Protein AF-A0A382USN2-F1 (afdb_monomer_lite)

Secondary structure (DSSP, 8-state):
-----TTSS---HHHHHHHHHHHHHHHTTTTTS-HHHHHHHHHHHHHHHHHHHHHHHHHHS-HHHHHHHHHHHHHHHHHHHHHHHHHTT-EETTEETT-HHHHHHHHHHHHHHHHHHHHH--S--HHHHHHHHHHHHHHHHHHHHHHHHHHHS-SSGGGTSSTTS--TT-------GGGS--------TTSPPPP------TT---HHHHHHHH----HHHHHHHHHH-

Foldseek 3Di:
DDDPPVQLPDLCLLLLLQQLVLLLVCLVCVVPDDPVVSVVSSCVRSVVSVVQLVVQCVVLVDNLLSSVLSNLVSVLVSCLVVVLVVQQVPDDVPDRCSDCVNSVVVSVVVSVVSSVCSSPDPDDCRVVSSVSVVVSVVSVVVSVVSSCCSVPVPPPPVVPDPVVPPPPPPPPPDDPVVVDDDDDDPDDPPDDDDDDDDDDDPPDDDQVCCCPPVVDHCPVVVVVVVVVD

Organism: NCBI:txid408172

pLDDT: mean 83.88, std 16.53, range [36.94, 98.5]

Structure (mmCIF, N/CA/C/O backbone):
data_AF-A0A382USN2-F1
#
_entry.id   AF-A0A382USN2-F1
#
loop_
_atom_site.group_PDB
_atom_site.id
_atom_site.type_symbol
_atom_site.label_atom_id
_atom_site.label_alt_id
_atom_site.label_comp_id
_atom_site.label_asym_id
_atom_site.label_entity_id
_atom_site.label_seq_id
_atom_site.pdbx_PDB_ins_code
_atom_site.Cartn_x
_atom_site.Cartn_y
_atom_site.Cartn_z
_atom_site.occupancy
_atom_site.B_iso_or_equiv
_atom_site.auth_seq_id
_atom_site.auth_comp_id
_atom_site.auth_asym_id
_atom_site.auth_atom_id
_atom_site.pdbx_PDB_model_num
ATOM 1 N N . MET A 1 1 ? -42.677 1.962 4.213 1.00 39.38 1 MET A N 1
ATOM 2 C CA . MET A 1 1 ? -41.463 2.269 3.426 1.00 39.38 1 MET A CA 1
ATOM 3 C C . MET A 1 1 ? -40.249 1.832 4.230 1.00 39.38 1 MET A C 1
ATOM 5 O O . MET A 1 1 ? -39.813 2.556 5.113 1.00 39.38 1 MET A O 1
ATOM 9 N N . SER A 1 2 ? -39.774 0.608 4.002 1.00 41.09 2 SER A N 1
ATOM 10 C CA . SER A 1 2 ? -38.539 0.093 4.598 1.00 41.09 2 SER A CA 1
ATOM 11 C C . SER A 1 2 ? -37.356 0.632 3.800 1.00 41.09 2 SER A C 1
ATOM 13 O O . SER A 1 2 ? -37.186 0.278 2.632 1.00 41.09 2 SER A O 1
ATOM 15 N N . SER A 1 3 ? -36.564 1.514 4.401 1.00 42.28 3 SER A N 1
ATOM 16 C CA . SER A 1 3 ? -35.301 1.953 3.821 1.00 42.28 3 SER A CA 1
ATOM 17 C C . SER A 1 3 ? -34.348 0.761 3.750 1.00 42.28 3 SER A C 1
ATOM 19 O O . SER A 1 3 ? -33.909 0.215 4.759 1.00 42.28 3 SER A O 1
ATOM 21 N N . ILE A 1 4 ? -34.037 0.337 2.530 1.00 45.56 4 ILE A N 1
ATOM 22 C CA . ILE A 1 4 ? -32.972 -0.621 2.258 1.00 45.56 4 ILE A CA 1
ATOM 23 C C . ILE A 1 4 ? -31.661 0.125 2.544 1.00 45.56 4 ILE A C 1
ATOM 25 O O . ILE A 1 4 ? -31.214 0.925 1.728 1.00 45.56 4 ILE A O 1
ATOM 29 N N . GLN A 1 5 ? -31.068 -0.070 3.725 1.00 49.00 5 GLN A N 1
ATOM 30 C CA . GLN A 1 5 ? -29.680 0.320 4.006 1.00 49.00 5 GLN A CA 1
ATOM 31 C C . GLN A 1 5 ? -28.810 -0.946 4.039 1.00 49.00 5 GLN A C 1
ATOM 33 O O . GLN A 1 5 ? -28.584 -1.510 5.109 1.00 49.00 5 GLN A O 1
ATOM 38 N N . PRO A 1 6 ? -28.303 -1.423 2.886 1.00 46.38 6 PRO A N 1
ATOM 39 C CA . PRO A 1 6 ? -27.594 -2.701 2.803 1.00 46.38 6 PRO A CA 1
ATOM 40 C C . PRO A 1 6 ? -26.186 -2.658 3.431 1.00 46.38 6 PRO A C 1
ATOM 42 O O . PRO A 1 6 ? -25.534 -3.689 3.551 1.00 46.38 6 PRO A O 1
ATOM 45 N N . PHE A 1 7 ? -25.712 -1.483 3.867 1.00 50.00 7 PHE A N 1
ATOM 46 C CA . PHE A 1 7 ? -24.332 -1.267 4.320 1.00 50.00 7 PHE A CA 1
ATOM 47 C C . PHE A 1 7 ? -24.140 -1.071 5.832 1.00 50.00 7 PHE A C 1
ATOM 49 O O . PHE A 1 7 ? -22.996 -0.983 6.274 1.00 50.00 7 PHE A O 1
ATOM 56 N N . GLN A 1 8 ? -25.197 -1.039 6.651 1.00 52.19 8 GLN A N 1
ATOM 57 C CA . GLN A 1 8 ? -25.066 -0.698 8.081 1.00 52.19 8 GLN A CA 1
ATOM 58 C C . GLN A 1 8 ? -24.306 -1.737 8.936 1.00 52.19 8 GLN A C 1
ATOM 60 O O . GLN A 1 8 ? -23.851 -1.412 10.035 1.00 52.19 8 GLN A O 1
ATOM 65 N N . SER A 1 9 ? -24.129 -2.971 8.451 1.00 53.59 9 SER A N 1
ATOM 66 C CA . SER A 1 9 ? -23.478 -4.065 9.195 1.00 53.59 9 SER A CA 1
ATOM 67 C C . SER A 1 9 ? -22.302 -4.728 8.475 1.00 53.59 9 SER A C 1
ATOM 69 O O . SER A 1 9 ? -21.661 -5.607 9.053 1.00 53.59 9 SER A O 1
ATOM 71 N N . SER A 1 10 ? -22.004 -4.330 7.236 1.00 64.19 10 SER A N 1
ATOM 72 C CA . SER A 1 10 ? -20.963 -4.985 6.445 1.00 64.19 10 SER A CA 1
ATOM 73 C C . SER A 1 10 ? -19.591 -4.389 6.768 1.00 64.19 10 SER A C 1
ATOM 75 O O . SER A 1 10 ? -19.437 -3.173 6.795 1.00 64.19 10 SER A O 1
ATOM 77 N N . PHE A 1 11 ? -18.583 -5.219 7.030 1.00 78.38 11 PHE A N 1
ATOM 78 C CA . PHE A 1 11 ? -17.206 -4.790 7.329 1.00 78.38 11 PHE A CA 1
ATOM 79 C C . PHE A 1 11 ? -16.295 -5.090 6.134 1.00 78.38 11 PHE A C 1
ATOM 81 O O . PHE A 1 11 ? -15.316 -5.816 6.276 1.00 78.38 11 PHE A O 1
ATOM 88 N N . LEU A 1 12 ? -16.659 -4.610 4.939 1.00 89.38 12 LEU A N 1
ATOM 89 C CA . LEU A 1 12 ? -15.948 -4.949 3.696 1.00 89.38 12 LEU A CA 1
ATOM 90 C C . LEU A 1 12 ? -14.682 -4.121 3.502 1.00 89.38 12 LEU A C 1
ATOM 92 O O . LEU A 1 12 ? -13.694 -4.627 2.970 1.00 89.38 12 LEU A O 1
ATOM 96 N N . HIS A 1 13 ? -14.688 -2.873 3.974 1.00 93.19 13 HIS A N 1
ATOM 97 C CA . HIS A 1 13 ? -13.586 -1.943 3.771 1.00 93.19 13 HIS A CA 1
ATOM 98 C C . HIS A 1 13 ? -12.184 -2.465 4.148 1.00 93.19 13 HIS A C 1
ATOM 100 O O . HIS A 1 13 ? -11.257 -2.129 3.418 1.00 93.19 13 HIS A O 1
ATOM 106 N N . PRO A 1 14 ? -11.950 -3.298 5.189 1.00 93.50 14 PRO A N 1
ATOM 107 C CA . PRO A 1 14 ? -10.603 -3.794 5.487 1.00 93.50 14 PRO A CA 1
ATOM 108 C C . PRO A 1 14 ? -10.025 -4.620 4.340 1.00 93.50 14 PRO A C 1
ATOM 110 O O . PRO A 1 14 ? -8.859 -4.464 3.997 1.00 93.50 14 PRO A O 1
ATOM 113 N N . LEU A 1 15 ? -10.859 -5.457 3.717 1.00 96.00 15 LEU A N 1
ATOM 114 C CA . LEU A 1 15 ? -10.455 -6.298 2.594 1.00 96.00 15 LEU A CA 1
ATOM 115 C C . LEU A 1 15 ? -10.337 -5.480 1.306 1.00 96.00 15 LEU A C 1
ATOM 117 O O . LEU A 1 15 ? -9.401 -5.687 0.544 1.00 96.00 15 LEU A O 1
ATOM 121 N N . LEU A 1 16 ? -11.241 -4.520 1.080 1.00 96.00 16 LEU A N 1
ATOM 122 C CA . LEU A 1 16 ? -11.194 -3.661 -0.108 1.00 96.00 16 LEU A CA 1
ATOM 123 C C . LEU A 1 16 ? -9.976 -2.727 -0.097 1.00 96.00 16 LEU A C 1
ATOM 125 O O . LEU A 1 16 ? -9.318 -2.593 -1.121 1.00 96.00 16 LEU A O 1
ATOM 129 N N . PHE A 1 17 ? -9.615 -2.145 1.053 1.00 96.50 17 PHE A N 1
ATOM 130 C CA . PHE A 1 17 ? -8.379 -1.361 1.180 1.00 96.50 17 PHE A CA 1
ATOM 131 C C . PHE A 1 17 ? -7.117 -2.220 1.062 1.00 96.50 17 PHE A C 1
ATOM 133 O O . PHE A 1 17 ? -6.106 -1.724 0.580 1.00 96.50 17 PHE A O 1
ATOM 140 N N . ALA A 1 18 ? -7.165 -3.491 1.467 1.00 95.75 18 ALA A N 1
ATOM 141 C CA . ALA A 1 18 ? -6.061 -4.421 1.245 1.00 95.75 18 ALA A CA 1
ATOM 142 C C . ALA A 1 18 ? -5.921 -4.823 -0.225 1.00 95.75 18 ALA A C 1
ATOM 144 O O . ALA A 1 18 ? -4.808 -4.963 -0.720 1.00 95.75 18 ALA A O 1
ATOM 145 N N . PHE A 1 19 ? -7.041 -4.981 -0.929 1.00 95.69 19 PHE A N 1
ATOM 146 C CA . PHE A 1 19 ? -7.055 -5.345 -2.339 1.00 95.69 19 PHE A CA 1
ATOM 147 C C . PHE A 1 19 ? -6.657 -4.180 -3.256 1.00 95.69 19 PHE A C 1
ATOM 149 O O . PHE A 1 19 ? -5.889 -4.381 -4.194 1.00 95.69 19 PHE A O 1
ATOM 156 N N . PHE A 1 20 ? -7.132 -2.967 -2.950 1.00 94.75 20 PHE A N 1
ATOM 157 C CA . PHE A 1 20 ? -6.921 -1.734 -3.717 1.00 94.75 20 PHE A CA 1
ATOM 158 C C . PHE A 1 20 ? -5.488 -1.523 -4.249 1.00 94.75 20 PHE A C 1
ATOM 160 O O . PHE A 1 20 ? -5.335 -1.388 -5.461 1.00 94.75 20 PHE A O 1
ATOM 167 N N . PRO A 1 21 ? -4.428 -1.507 -3.419 1.00 91.88 21 PRO A N 1
ATOM 168 C CA . PRO A 1 21 ? -3.079 -1.214 -3.903 1.00 91.88 21 PRO A CA 1
ATOM 169 C C . PRO A 1 21 ? -2.548 -2.299 -4.844 1.00 91.88 21 PRO A C 1
ATOM 171 O O . PRO A 1 21 ? -1.796 -2.002 -5.764 1.00 91.88 21 PRO A O 1
ATOM 174 N N . ILE A 1 22 ? -2.965 -3.552 -4.650 1.00 91.75 22 ILE A N 1
ATOM 175 C CA . ILE A 1 22 ? -2.542 -4.670 -5.493 1.00 91.75 22 ILE A CA 1
ATOM 176 C C . ILE A 1 22 ? -3.138 -4.478 -6.887 1.00 91.75 22 ILE A C 1
ATOM 178 O O . ILE A 1 22 ? -2.412 -4.436 -7.876 1.00 91.75 22 ILE A O 1
ATOM 182 N N . ILE A 1 23 ? -4.457 -4.276 -6.964 1.00 91.81 23 ILE A N 1
ATOM 183 C CA . ILE A 1 23 ? -5.141 -4.089 -8.246 1.00 91.81 23 ILE A CA 1
ATOM 184 C C . ILE A 1 23 ? -4.711 -2.785 -8.942 1.00 91.81 23 ILE A C 1
ATOM 186 O O . ILE A 1 23 ? -4.638 -2.756 -10.167 1.00 91.81 23 ILE A O 1
ATOM 190 N N . ALA A 1 24 ? -4.325 -1.747 -8.191 1.00 90.50 24 ALA A N 1
ATOM 191 C CA . ALA A 1 24 ? -3.725 -0.534 -8.750 1.00 90.50 24 ALA A CA 1
ATOM 192 C C . ALA A 1 24 ? -2.398 -0.833 -9.466 1.00 90.50 24 ALA A C 1
ATOM 194 O O . ALA A 1 24 ? -2.220 -0.441 -10.618 1.00 90.50 24 ALA A O 1
ATOM 195 N N . VAL A 1 25 ? -1.491 -1.579 -8.825 1.00 89.75 25 VAL A N 1
ATOM 196 C CA . VAL A 1 25 ? -0.221 -1.991 -9.446 1.00 89.75 25 VAL A CA 1
ATOM 197 C C . VAL A 1 25 ? -0.474 -2.859 -10.674 1.00 89.75 25 VAL A C 1
ATOM 199 O O . VAL A 1 25 ? 0.175 -2.667 -11.696 1.00 89.75 25 VAL A O 1
ATOM 202 N N . TYR A 1 26 ? -1.437 -3.777 -10.615 1.00 89.06 26 TYR A N 1
ATOM 203 C CA . TYR A 1 26 ? -1.793 -4.579 -11.783 1.00 89.06 26 TYR A CA 1
ATOM 204 C C . TYR A 1 26 ? -2.325 -3.727 -12.938 1.00 89.06 26 TYR A C 1
ATOM 206 O O . TYR A 1 26 ? -1.928 -3.951 -14.075 1.00 89.06 26 TYR A O 1
ATOM 214 N N . SER A 1 27 ? -3.158 -2.720 -12.654 1.00 87.94 27 SER A N 1
ATOM 215 C CA . SER A 1 27 ? -3.776 -1.890 -13.696 1.00 87.94 27 SER A CA 1
ATOM 216 C C . SER A 1 27 ? -2.756 -1.204 -14.606 1.00 87.94 27 SER A C 1
ATOM 218 O O . SER A 1 27 ? -2.946 -1.184 -15.815 1.00 87.94 27 SER A O 1
ATOM 220 N N . VAL A 1 28 ? -1.634 -0.743 -14.047 1.00 86.12 28 VAL A N 1
ATOM 221 C CA . VAL A 1 28 ? -0.559 -0.085 -14.810 1.00 86.12 28 VAL A CA 1
ATOM 222 C C . VAL A 1 28 ? 0.457 -1.070 -15.404 1.00 86.12 28 VAL A C 1
ATOM 224 O O . VAL A 1 28 ? 1.357 -0.662 -16.127 1.00 86.12 28 VAL A O 1
ATOM 227 N N . ASN A 1 29 ? 0.334 -2.367 -15.102 1.00 87.00 29 ASN A N 1
ATOM 228 C CA . ASN A 1 29 ? 1.234 -3.426 -15.572 1.00 87.00 29 ASN A CA 1
ATOM 229 C C . ASN A 1 29 ? 0.498 -4.529 -16.353 1.00 87.00 29 ASN A C 1
ATOM 231 O O . ASN A 1 29 ? 1.052 -5.610 -16.560 1.00 87.00 29 ASN A O 1
ATOM 235 N N . ILE A 1 30 ? -0.742 -4.285 -16.785 1.00 83.25 30 ILE A N 1
ATOM 236 C CA . ILE A 1 30 ? -1.627 -5.314 -17.348 1.00 83.25 30 ILE A CA 1
ATOM 237 C C . ILE A 1 30 ? -1.076 -5.957 -18.633 1.00 83.25 30 ILE A C 1
ATOM 239 O O . ILE A 1 30 ? -1.346 -7.125 -18.898 1.00 83.25 30 ILE A O 1
ATOM 243 N N . GLY A 1 31 ? -0.249 -5.228 -19.392 1.00 79.50 31 GLY A N 1
ATOM 244 C CA . GLY A 1 31 ? 0.448 -5.737 -20.580 1.00 79.50 31 GLY A CA 1
ATOM 245 C C . GLY A 1 31 ? 1.763 -6.477 -20.296 1.00 79.50 31 GLY A C 1
ATOM 246 O O . GLY A 1 31 ? 2.302 -7.121 -21.191 1.00 79.50 31 GLY A O 1
ATOM 247 N N . LEU A 1 32 ? 2.289 -6.396 -19.070 1.00 81.44 32 LEU A N 1
ATOM 248 C CA . LEU A 1 32 ? 3.576 -6.987 -18.675 1.00 81.44 32 LEU A CA 1
ATOM 249 C C . LEU A 1 32 ? 3.404 -8.216 -17.776 1.00 81.44 32 LEU A C 1
ATOM 251 O O . LEU A 1 32 ? 4.190 -9.159 -17.852 1.00 81.44 32 LEU A O 1
ATOM 255 N N . ILE A 1 33 ? 2.387 -8.206 -16.912 1.00 82.38 33 ILE A N 1
ATOM 256 C CA . ILE A 1 33 ? 2.182 -9.219 -15.876 1.00 82.38 33 ILE A CA 1
ATOM 257 C C . ILE A 1 33 ? 0.937 -10.039 -16.206 1.00 82.38 33 ILE A C 1
ATOM 259 O O . ILE A 1 33 ? -0.176 -9.521 -16.272 1.00 82.38 33 ILE A O 1
ATOM 263 N N . GLN A 1 34 ? 1.121 -11.351 -16.354 1.00 85.75 34 GLN A N 1
ATOM 264 C CA . GLN A 1 34 ? 0.012 -12.285 -16.539 1.00 85.75 34 GLN A CA 1
ATOM 265 C C . GLN A 1 34 ? -0.859 -12.369 -15.275 1.00 85.75 34 GLN A C 1
ATOM 267 O O . GLN A 1 34 ? -0.362 -12.271 -14.148 1.00 85.75 34 GLN A O 1
ATOM 272 N N . LEU A 1 35 ? -2.163 -12.594 -15.450 1.00 83.50 35 LEU A N 1
ATOM 273 C CA . LEU A 1 35 ? -3.138 -12.572 -14.355 1.00 83.50 35 LEU A CA 1
ATOM 274 C C . LEU A 1 35 ? -2.864 -13.655 -13.295 1.00 83.50 35 LEU A C 1
ATOM 276 O O . LEU A 1 35 ? -3.126 -13.447 -12.112 1.00 83.50 35 LEU A O 1
ATOM 280 N N . GLU A 1 36 ? -2.267 -14.784 -13.670 1.00 88.94 36 GLU A N 1
ATOM 281 C CA . GLU A 1 36 ? -1.911 -15.872 -12.754 1.00 88.94 36 GLU A CA 1
ATOM 282 C C . GLU A 1 36 ? -0.860 -15.438 -11.725 1.00 88.94 36 GLU A C 1
ATOM 284 O O . GLU A 1 36 ? -0.919 -15.843 -10.561 1.00 88.94 36 GLU A O 1
ATOM 289 N N . GLN A 1 37 ? 0.073 -14.568 -12.123 1.00 87.94 37 GLN A N 1
ATOM 290 C CA . GLN A 1 37 ? 1.137 -14.064 -11.247 1.00 87.94 37 GLN A CA 1
ATOM 291 C C . GLN A 1 37 ? 0.594 -13.106 -10.176 1.00 87.94 37 GLN A C 1
ATOM 293 O O . GLN A 1 37 ? 1.214 -12.913 -9.131 1.00 87.94 37 GLN A O 1
ATOM 298 N N . PHE A 1 38 ? -0.599 -12.554 -10.400 1.00 87.56 38 PHE A N 1
ATOM 299 C CA . PHE A 1 38 ? -1.281 -11.638 -9.494 1.00 87.56 38 PHE A CA 1
ATOM 300 C C . PHE A 1 38 ? -2.063 -12.343 -8.371 1.00 87.56 38 PHE A C 1
ATOM 302 O O . PHE A 1 38 ? -2.290 -11.767 -7.299 1.00 87.56 38 PHE A O 1
ATOM 309 N N . ILE A 1 39 ? -2.458 -13.604 -8.582 1.00 90.75 39 ILE A N 1
ATOM 310 C CA . ILE A 1 39 ? -3.319 -14.358 -7.656 1.00 90.75 39 ILE A CA 1
ATOM 311 C C . ILE A 1 39 ? -2.635 -14.556 -6.299 1.00 90.75 39 ILE A C 1
ATOM 313 O O . ILE A 1 39 ? -3.249 -14.318 -5.256 1.00 90.75 39 ILE A O 1
ATOM 317 N N . LEU A 1 40 ? -1.362 -14.966 -6.296 1.00 93.19 40 LEU A N 1
ATOM 318 C CA . LEU A 1 40 ? -0.639 -15.268 -5.059 1.00 93.19 40 LEU A CA 1
ATOM 319 C C . LEU A 1 40 ? -0.422 -14.017 -4.178 1.00 93.19 40 LEU A C 1
ATOM 321 O O . LEU A 1 40 ? -0.814 -14.068 -3.009 1.00 93.19 40 LEU A O 1
ATOM 325 N N . PRO A 1 41 ? 0.115 -12.884 -4.684 1.00 92.94 41 PRO A N 1
ATOM 326 C CA . PRO A 1 41 ? 0.212 -11.645 -3.906 1.00 92.94 41 PRO A CA 1
ATOM 327 C C . PRO A 1 41 ? -1.141 -11.169 -3.367 1.00 92.94 41 PRO A C 1
ATOM 329 O O . PRO A 1 41 ? -1.239 -10.765 -2.207 1.00 92.94 41 PRO A O 1
ATOM 332 N N . THR A 1 42 ? -2.198 -11.283 -4.178 1.00 93.69 42 THR A N 1
ATOM 333 C CA . THR A 1 42 ? -3.565 -10.935 -3.770 1.00 93.69 42 THR A CA 1
ATOM 334 C C . THR A 1 42 ? -4.025 -11.763 -2.582 1.00 93.69 42 THR A C 1
ATOM 336 O O . THR A 1 42 ? -4.490 -11.211 -1.583 1.00 93.69 42 THR A O 1
ATOM 339 N N . LEU A 1 43 ? -3.861 -13.083 -2.655 1.00 95.88 43 LEU A N 1
ATOM 340 C CA . LEU A 1 43 ? -4.269 -13.992 -1.591 1.00 95.88 43 LEU A CA 1
ATOM 341 C C . LEU A 1 43 ? -3.479 -13.737 -0.303 1.00 95.88 43 LEU A C 1
ATOM 343 O O . LEU A 1 43 ? -4.070 -13.728 0.775 1.00 95.88 43 LEU A O 1
ATOM 347 N N . LEU A 1 44 ? -2.175 -13.469 -0.400 1.00 96.25 44 LEU A N 1
ATOM 348 C CA . LEU A 1 44 ? -1.338 -13.156 0.759 1.00 96.25 44 LEU A CA 1
ATOM 349 C C . LEU A 1 44 ? -1.760 -11.850 1.442 1.00 96.25 44 LEU A C 1
ATOM 351 O O . LEU A 1 44 ? -1.912 -11.807 2.664 1.00 96.25 44 LEU A O 1
ATOM 355 N N . ILE A 1 45 ? -1.989 -10.783 0.678 1.00 96.06 45 ILE A N 1
ATOM 356 C CA . ILE A 1 45 ? -2.319 -9.470 1.240 1.00 96.06 45 ILE A CA 1
ATOM 357 C C . ILE A 1 45 ? -3.764 -9.438 1.756 1.00 96.06 45 ILE A C 1
ATOM 359 O O . ILE A 1 45 ? -3.995 -9.049 2.900 1.00 96.06 45 ILE A O 1
ATOM 363 N N . VAL A 1 46 ? -4.742 -9.906 0.977 1.00 96.31 46 VAL A N 1
ATOM 364 C CA . VAL A 1 46 ? -6.147 -9.967 1.421 1.00 96.31 46 VAL A CA 1
ATOM 365 C C . VAL A 1 46 ? -6.312 -10.981 2.559 1.00 96.31 46 VAL A C 1
ATOM 367 O O . VAL A 1 46 ? -7.039 -10.723 3.520 1.00 96.31 46 VAL A O 1
ATOM 370 N N . GLY A 1 47 ? -5.594 -12.106 2.507 1.00 96.81 47 GLY A N 1
ATOM 371 C CA . GLY A 1 47 ? -5.555 -13.102 3.576 1.00 96.81 47 GLY A CA 1
ATOM 372 C C . GLY A 1 47 ? -4.953 -12.554 4.869 1.00 96.81 47 GLY A C 1
ATOM 373 O O . GLY A 1 47 ? -5.524 -12.757 5.942 1.00 96.81 47 GLY A O 1
ATOM 374 N N . SER A 1 48 ? -3.856 -11.793 4.788 1.00 95.81 48 SER A N 1
ATOM 375 C CA . SER A 1 48 ? -3.278 -11.129 5.964 1.00 95.81 48 SER A CA 1
ATOM 376 C C . SER A 1 48 ? -4.209 -10.056 6.534 1.00 95.81 48 SER A C 1
ATOM 378 O O . SER A 1 48 ? -4.354 -9.972 7.753 1.00 95.81 48 SER A O 1
ATOM 380 N N . ALA A 1 49 ? -4.930 -9.311 5.688 1.00 96.69 49 ALA A N 1
ATOM 381 C CA . ALA A 1 49 ? -5.953 -8.361 6.123 1.00 96.69 49 ALA A CA 1
ATOM 382 C C . ALA A 1 49 ? -7.105 -9.047 6.866 1.00 96.69 49 ALA A C 1
ATOM 384 O O . ALA A 1 49 ? -7.530 -8.579 7.926 1.00 96.69 49 ALA A O 1
ATOM 385 N N . LEU A 1 50 ? -7.587 -10.178 6.339 1.00 96.75 50 LEU A N 1
ATOM 386 C CA . LEU A 1 50 ? -8.625 -10.982 6.977 1.00 96.75 50 LEU A CA 1
ATOM 387 C C . LEU A 1 50 ? -8.154 -11.507 8.334 1.00 96.75 50 LEU A C 1
ATOM 389 O O . LEU A 1 50 ? -8.863 -11.354 9.329 1.00 96.75 50 LEU A O 1
ATOM 393 N N . LEU A 1 51 ? -6.954 -12.086 8.393 1.00 97.31 51 LEU A N 1
ATOM 394 C CA . LEU A 1 51 ? -6.374 -12.591 9.634 1.00 97.31 51 LEU A CA 1
ATOM 395 C C . LEU A 1 51 ? -6.211 -11.467 10.663 1.00 97.31 51 LEU A C 1
ATOM 397 O O . LEU A 1 51 ? -6.637 -11.612 11.808 1.00 97.31 51 LEU A O 1
ATOM 401 N N . PHE A 1 52 ? -5.664 -10.324 10.251 1.00 97.38 52 PHE A N 1
ATOM 402 C CA . PHE A 1 52 ? -5.469 -9.175 11.128 1.00 97.38 52 PHE A CA 1
ATOM 403 C C . PHE A 1 52 ? -6.803 -8.639 11.664 1.00 97.38 52 PHE A C 1
ATOM 405 O O . PHE A 1 52 ? -6.933 -8.372 12.862 1.00 97.38 52 PHE A O 1
ATOM 412 N N . PHE A 1 53 ? -7.831 -8.573 10.812 1.00 97.19 53 PHE A N 1
ATOM 413 C CA . PHE A 1 53 ? -9.189 -8.218 11.215 1.00 97.19 53 PHE A CA 1
ATOM 414 C C . PHE A 1 53 ? -9.769 -9.200 12.231 1.00 97.19 53 PHE A C 1
ATOM 416 O O . PHE A 1 53 ? -10.318 -8.762 13.241 1.00 97.19 53 PHE A O 1
ATOM 423 N N . LEU A 1 54 ? -9.647 -10.508 12.001 1.00 96.81 54 LEU A N 1
ATOM 424 C CA . LEU A 1 54 ? -10.154 -11.528 12.921 1.00 96.81 54 LEU A CA 1
ATOM 425 C C . LEU A 1 54 ? -9.446 -11.462 14.281 1.00 96.81 54 LEU A C 1
ATOM 427 O O . LEU A 1 54 ? -10.123 -11.466 15.312 1.00 96.81 54 LEU A O 1
ATOM 431 N N . CYS A 1 55 ? -8.120 -11.309 14.293 1.00 97.81 55 CYS A N 1
ATOM 432 C CA . CYS A 1 55 ? -7.331 -11.125 15.511 1.00 97.81 55 CYS A CA 1
ATOM 433 C C . CYS A 1 55 ? -7.772 -9.878 16.289 1.00 97.81 55 CYS A C 1
ATOM 435 O O . CYS A 1 55 ? -8.082 -9.964 17.479 1.00 97.81 55 CYS A O 1
ATOM 437 N N . LEU A 1 56 ? -7.881 -8.719 15.631 1.00 96.69 56 LEU A N 1
ATOM 438 C CA . LEU A 1 56 ? -8.331 -7.489 16.289 1.00 96.69 56 LEU A CA 1
ATOM 439 C C . LEU A 1 56 ? -9.792 -7.558 16.727 1.00 96.69 56 LEU A C 1
ATOM 441 O O . LEU A 1 56 ? -10.133 -7.056 17.796 1.00 96.69 56 LEU A O 1
ATOM 445 N N . LYS A 1 57 ? -10.664 -8.195 15.943 1.00 95.62 57 LYS A N 1
ATOM 446 C CA . LYS A 1 57 ? -12.066 -8.415 16.314 1.00 95.62 57 LYS A CA 1
ATOM 447 C C . LYS A 1 57 ? -12.154 -9.259 17.580 1.00 95.62 57 LYS A C 1
ATOM 449 O O . LYS A 1 57 ? -12.975 -8.946 18.440 1.00 95.62 57 LYS A O 1
ATOM 454 N N . TYR A 1 58 ? -11.310 -10.281 17.705 1.00 97.00 58 TYR A N 1
ATOM 455 C CA . TYR A 1 58 ? -11.216 -11.110 18.901 1.00 97.00 58 TYR A CA 1
ATOM 456 C C . TYR A 1 58 ? -10.704 -10.315 20.114 1.00 97.00 58 TYR A C 1
ATOM 458 O O . TYR A 1 58 ? -11.352 -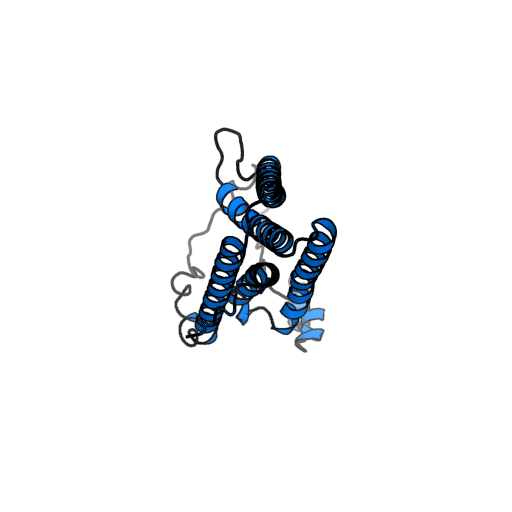10.320 21.160 1.00 97.00 58 TYR A O 1
ATOM 466 N N . ILE A 1 59 ? -9.608 -9.561 19.962 1.00 97.31 59 ILE A N 1
ATOM 467 C CA . ILE A 1 59 ? -8.992 -8.769 21.044 1.00 97.31 59 ILE A CA 1
ATOM 468 C C . ILE A 1 59 ? -9.923 -7.645 21.524 1.00 97.31 59 ILE A C 1
ATOM 470 O O . ILE A 1 59 ? -10.146 -7.477 22.721 1.00 97.31 59 ILE A O 1
ATOM 474 N N . LEU A 1 60 ? -10.487 -6.871 20.593 1.00 95.00 60 LEU A N 1
ATOM 475 C CA . LEU A 1 60 ? -11.300 -5.688 20.896 1.00 95.00 60 LEU A CA 1
ATOM 476 C C . LEU A 1 60 ? -12.769 -6.021 21.166 1.00 95.00 60 LEU A C 1
ATOM 478 O O . LEU A 1 60 ? -13.517 -5.146 21.608 1.00 95.00 60 LEU A O 1
ATOM 482 N N . LYS A 1 61 ? -13.206 -7.245 20.838 1.00 94.12 61 LYS A N 1
ATOM 483 C CA . LYS A 1 61 ? -14.608 -7.701 20.893 1.00 94.12 61 LYS A CA 1
ATOM 484 C C . LYS A 1 61 ? -15.578 -6.752 20.174 1.00 94.12 61 LYS A C 1
ATOM 486 O O . LYS A 1 61 ? -16.760 -6.679 20.500 1.00 94.12 61 LYS A O 1
ATOM 491 N N . ASN A 1 62 ? -15.077 -5.999 19.193 1.00 93.12 62 ASN A N 1
ATOM 492 C CA . ASN A 1 62 ? -15.825 -4.983 18.462 1.00 93.12 62 ASN A CA 1
ATOM 493 C C . ASN A 1 62 ? -15.395 -4.972 16.991 1.00 93.12 62 ASN A C 1
ATOM 495 O O . ASN A 1 62 ? -14.319 -4.483 16.648 1.00 93.12 62 ASN A O 1
ATOM 499 N N . GLY A 1 63 ? -16.263 -5.497 16.120 1.00 92.62 63 GLY A N 1
ATOM 500 C CA . GLY A 1 63 ? -15.991 -5.610 14.685 1.00 92.62 63 GLY A CA 1
ATOM 501 C C . GLY A 1 63 ? -15.789 -4.263 13.989 1.00 92.62 63 GLY A C 1
ATOM 502 O O . GLY A 1 63 ? -14.893 -4.154 13.163 1.00 92.62 63 GLY A O 1
ATOM 503 N N . LYS A 1 64 ? -16.541 -3.219 14.367 1.00 93.38 64 LYS A N 1
ATOM 504 C CA . LYS A 1 64 ? -16.430 -1.872 13.769 1.00 93.38 64 LYS A CA 1
ATOM 505 C C . LYS A 1 64 ? -15.063 -1.253 14.054 1.00 93.38 64 LYS A C 1
ATOM 507 O O . LYS A 1 64 ? -14.391 -0.781 13.143 1.00 93.38 64 LYS A O 1
ATOM 512 N N . LYS A 1 65 ? -14.620 -1.313 15.315 1.00 95.06 65 LYS A N 1
ATOM 513 C CA . LYS A 1 65 ? -13.293 -0.823 15.724 1.00 95.06 65 LYS A CA 1
ATOM 514 C C . LYS A 1 65 ? -12.172 -1.601 15.044 1.00 95.06 65 LYS A C 1
ATOM 516 O O . LYS A 1 65 ? -11.269 -0.986 14.491 1.00 95.06 65 LYS A O 1
ATOM 521 N N . ALA A 1 66 ? -12.261 -2.931 15.052 1.00 96.69 66 ALA A N 1
ATOM 522 C CA . ALA A 1 66 ? -11.276 -3.790 14.406 1.00 96.69 66 ALA A CA 1
ATOM 523 C C . ALA A 1 66 ? -11.159 -3.486 12.908 1.00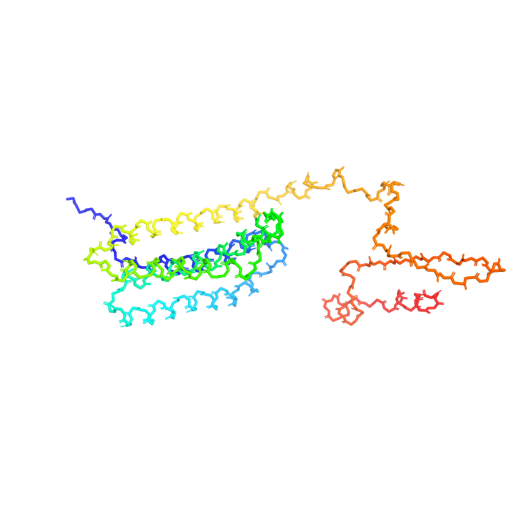 96.69 66 ALA A C 1
ATOM 525 O O . ALA A 1 66 ? -10.060 -3.251 12.422 1.00 96.69 66 ALA A O 1
ATOM 526 N N . ALA A 1 67 ? -12.288 -3.405 12.199 1.00 96.25 67 ALA A N 1
ATOM 527 C CA . ALA A 1 67 ? -12.311 -3.086 10.778 1.00 96.25 67 ALA A CA 1
ATOM 528 C C . ALA A 1 67 ? -11.636 -1.735 10.499 1.00 96.25 67 ALA A C 1
ATOM 530 O O . ALA A 1 67 ? -10.810 -1.632 9.596 1.00 96.25 67 ALA A O 1
ATOM 531 N N . LEU A 1 68 ? -11.981 -0.692 11.266 1.00 96.94 68 LEU A N 1
ATOM 532 C CA . LEU A 1 68 ? -11.439 0.655 11.057 1.00 96.94 68 LEU A CA 1
ATOM 533 C C . LEU A 1 68 ? -9.929 0.710 11.295 1.00 96.94 68 LEU A C 1
ATOM 535 O O . LEU A 1 68 ? -9.225 1.361 10.531 1.00 96.94 68 LEU A O 1
ATOM 539 N N . ILE A 1 69 ? -9.429 -0.001 12.307 1.00 97.94 69 ILE A N 1
ATOM 540 C CA . ILE A 1 69 ? -7.991 -0.081 12.592 1.00 97.94 69 ILE A CA 1
ATOM 541 C C . ILE A 1 69 ? -7.251 -0.819 11.475 1.00 97.94 69 ILE A C 1
ATOM 543 O O . ILE A 1 69 ? -6.193 -0.362 11.057 1.00 97.94 69 ILE A O 1
ATOM 547 N N . VAL A 1 70 ? -7.807 -1.916 10.949 1.00 97.94 70 VAL A N 1
ATOM 548 C CA . VAL A 1 70 ? -7.192 -2.622 9.814 1.00 97.94 70 VAL A CA 1
ATOM 549 C C . VAL A 1 70 ? -7.161 -1.725 8.580 1.00 97.94 70 VAL A C 1
ATOM 551 O O . VAL A 1 70 ? -6.106 -1.565 7.981 1.00 97.94 70 VAL A O 1
ATOM 554 N N . SER A 1 71 ? -8.266 -1.067 8.228 1.00 97.56 71 SER A N 1
ATOM 555 C CA . SER A 1 71 ? -8.262 -0.121 7.104 1.00 97.56 71 SER A CA 1
ATOM 556 C C . SER A 1 71 ? -7.273 1.021 7.292 1.00 97.56 71 SER A C 1
ATOM 558 O O . SER A 1 71 ? -6.557 1.348 6.352 1.00 97.56 71 SER A O 1
ATOM 560 N N . LEU A 1 72 ? -7.179 1.582 8.499 1.00 97.88 72 LEU A N 1
ATOM 561 C CA . LEU A 1 72 ? -6.178 2.592 8.822 1.00 97.88 72 LEU A CA 1
ATOM 562 C C . LEU A 1 72 ? -4.753 2.058 8.616 1.00 97.88 72 LEU A C 1
ATOM 564 O O . LEU A 1 72 ? -3.935 2.752 8.021 1.00 97.88 72 LEU A O 1
ATOM 568 N N . ALA A 1 73 ? -4.466 0.832 9.062 1.00 97.81 73 ALA A N 1
ATOM 569 C CA . ALA A 1 73 ? -3.159 0.203 8.887 1.00 97.81 73 ALA A CA 1
ATOM 570 C C . ALA A 1 73 ? -2.789 0.067 7.406 1.00 97.81 73 ALA A C 1
ATOM 572 O O . ALA A 1 73 ? -1.694 0.454 7.016 1.00 97.81 73 ALA A O 1
ATOM 573 N N . PHE A 1 74 ? -3.714 -0.428 6.580 1.00 97.06 74 PHE A N 1
ATOM 574 C CA . PHE A 1 74 ? -3.498 -0.593 5.142 1.00 97.06 74 PHE A CA 1
ATOM 575 C C . PHE A 1 74 ? -3.300 0.746 4.428 1.00 97.06 74 PHE A C 1
ATOM 577 O O . PHE A 1 74 ? -2.362 0.887 3.649 1.00 97.06 74 PHE A O 1
ATOM 584 N N . ILE A 1 75 ? -4.120 1.753 4.736 1.00 96.31 75 ILE A N 1
ATOM 585 C CA . ILE A 1 75 ? -3.970 3.098 4.162 1.00 96.31 75 ILE A CA 1
ATOM 586 C C . ILE A 1 75 ? -2.599 3.685 4.524 1.00 96.31 75 ILE A C 1
ATOM 588 O O . ILE A 1 75 ? -1.890 4.169 3.645 1.00 96.31 75 ILE A O 1
ATOM 592 N N . ILE A 1 76 ? -2.193 3.618 5.796 1.00 96.94 76 ILE A N 1
ATOM 593 C CA . ILE A 1 76 ? -0.900 4.149 6.258 1.00 96.94 76 ILE A CA 1
ATOM 594 C C . ILE A 1 76 ? 0.269 3.376 5.636 1.00 96.94 76 ILE A C 1
ATOM 596 O O . ILE A 1 76 ? 1.195 3.988 5.114 1.00 96.94 76 ILE A O 1
ATOM 600 N N . PHE A 1 77 ? 0.222 2.045 5.638 1.00 95.88 77 PHE A N 1
ATOM 601 C CA . PHE A 1 77 ? 1.290 1.214 5.084 1.00 95.88 77 PHE A CA 1
ATOM 602 C C . PHE A 1 77 ? 1.509 1.475 3.589 1.00 95.88 77 PHE A C 1
ATOM 604 O O . PHE A 1 77 ? 2.634 1.729 3.170 1.00 95.88 77 PHE A O 1
ATOM 611 N N . PHE A 1 78 ? 0.441 1.475 2.786 1.00 94.44 78 PHE A N 1
ATOM 612 C CA . PHE A 1 78 ? 0.564 1.656 1.337 1.00 94.44 78 PHE A CA 1
ATOM 613 C C . PHE A 1 78 ? 0.793 3.112 0.914 1.00 94.44 78 PHE A C 1
ATOM 615 O O . PHE A 1 78 ? 1.364 3.350 -0.145 1.00 94.44 78 PHE A O 1
ATOM 622 N N . SER A 1 79 ? 0.424 4.096 1.740 1.00 95.50 79 SER A N 1
ATOM 623 C CA . SER A 1 79 ? 0.769 5.502 1.478 1.00 95.50 79 SER A CA 1
ATOM 624 C C . SER A 1 79 ? 2.229 5.841 1.786 1.00 95.50 79 SER A C 1
ATOM 626 O O . SER A 1 79 ? 2.745 6.799 1.212 1.00 95.50 79 SER A O 1
ATOM 628 N N . PHE A 1 80 ? 2.914 5.056 2.628 1.00 95.00 80 PHE A N 1
ATOM 629 C CA . PHE A 1 80 ? 4.302 5.311 3.028 1.00 95.00 80 PHE A CA 1
ATOM 630 C C . PHE A 1 80 ? 5.235 5.483 1.827 1.00 95.00 80 PHE A C 1
ATOM 632 O O . PHE A 1 80 ? 5.923 6.494 1.736 1.00 95.00 80 PHE A O 1
ATOM 639 N N . GLY A 1 81 ? 5.217 4.544 0.875 1.00 92.06 81 GLY A N 1
ATOM 640 C CA . GLY A 1 81 ? 6.100 4.588 -0.296 1.00 92.06 81 GLY A CA 1
ATOM 641 C C . GLY A 1 81 ? 5.845 5.797 -1.202 1.00 92.06 81 GLY A C 1
ATOM 642 O O . GLY A 1 81 ? 6.786 6.396 -1.714 1.00 92.06 81 GLY A O 1
ATOM 643 N N . HIS A 1 82 ? 4.584 6.210 -1.354 1.00 91.50 82 HIS A N 1
ATOM 644 C CA . HIS A 1 82 ? 4.237 7.397 -2.138 1.00 91.50 82 HIS A CA 1
ATOM 645 C C . HIS A 1 82 ? 4.736 8.684 -1.479 1.00 91.50 82 HIS A C 1
ATOM 647 O O . HIS A 1 82 ? 5.296 9.544 -2.157 1.00 91.50 82 HIS A O 1
ATOM 653 N N . VAL A 1 83 ? 4.573 8.805 -0.158 1.00 94.38 83 VAL A N 1
ATOM 654 C CA . VAL A 1 83 ? 5.077 9.962 0.592 1.00 94.38 83 VAL A CA 1
ATOM 655 C C . VAL A 1 83 ? 6.605 9.971 0.610 1.00 94.38 83 VAL A C 1
ATOM 657 O O . VAL A 1 83 ? 7.196 11.023 0.389 1.00 94.38 83 VAL A O 1
ATOM 660 N N . TYR A 1 84 ? 7.241 8.811 0.792 1.00 92.62 84 TYR A N 1
ATOM 661 C CA . TYR A 1 84 ? 8.690 8.655 0.682 1.00 92.62 84 TYR A CA 1
ATOM 662 C C . TYR A 1 84 ? 9.197 9.164 -0.671 1.00 92.62 84 TYR A C 1
ATOM 664 O O . TYR A 1 84 ? 10.030 10.061 -0.707 1.00 92.62 84 TYR A O 1
ATOM 672 N N . ASN A 1 85 ? 8.630 8.683 -1.782 1.00 90.00 85 ASN A N 1
ATOM 673 C CA . ASN A 1 85 ? 9.041 9.100 -3.125 1.00 90.00 85 ASN A CA 1
ATOM 674 C C . ASN A 1 85 ? 8.861 10.607 -3.364 1.00 90.00 85 ASN A C 1
ATOM 676 O O . ASN A 1 85 ? 9.667 11.211 -4.065 1.00 90.00 85 ASN A O 1
ATOM 680 N N . MET A 1 86 ? 7.829 11.218 -2.773 1.00 90.44 86 MET A N 1
ATOM 681 C CA . MET A 1 86 ? 7.596 12.661 -2.872 1.00 90.44 86 MET A CA 1
ATOM 682 C C . MET A 1 86 ? 8.607 13.482 -2.055 1.00 90.44 86 MET A C 1
ATOM 684 O O . MET A 1 86 ? 8.931 14.602 -2.437 1.00 90.44 86 MET A O 1
ATOM 688 N N . LEU A 1 87 ? 9.090 12.948 -0.929 1.00 89.62 87 LEU A N 1
ATOM 689 C CA . LEU A 1 87 ? 9.949 13.668 0.018 1.00 89.62 87 LEU A CA 1
ATOM 690 C C . LEU A 1 87 ? 11.440 13.336 -0.100 1.00 89.62 87 LEU A C 1
ATOM 692 O O . LEU A 1 87 ? 12.251 14.123 0.369 1.00 89.62 87 LEU A O 1
ATOM 696 N N . ASN A 1 88 ? 11.822 12.234 -0.752 1.00 81.06 88 ASN A N 1
ATOM 697 C CA . ASN A 1 88 ? 13.219 11.793 -0.911 1.00 81.06 88 ASN A CA 1
ATOM 698 C C . ASN A 1 88 ? 14.098 12.761 -1.727 1.00 81.06 88 ASN A C 1
ATOM 700 O O . ASN A 1 88 ? 15.304 12.577 -1.815 1.00 81.06 88 ASN A O 1
ATOM 704 N N . GLN A 1 89 ? 13.507 13.791 -2.337 1.00 80.75 89 GLN A N 1
ATOM 705 C CA . GLN A 1 89 ? 14.227 14.871 -3.025 1.00 80.75 89 GLN A CA 1
ATOM 706 C C . GLN A 1 89 ? 14.121 16.216 -2.290 1.00 80.75 89 GLN A C 1
ATOM 708 O O . GLN A 1 89 ? 14.593 17.236 -2.788 1.00 80.75 89 GLN A O 1
ATOM 713 N N . VAL A 1 90 ? 13.481 16.241 -1.118 1.00 83.25 90 VAL A N 1
ATOM 714 C CA . VAL A 1 90 ? 13.236 17.453 -0.338 1.00 83.25 90 VAL A CA 1
ATOM 715 C C . VAL A 1 90 ? 14.131 17.441 0.894 1.00 83.25 90 VAL A C 1
ATOM 717 O O . VAL A 1 90 ? 13.852 16.772 1.889 1.00 83.25 90 VAL A O 1
ATOM 720 N N . SER A 1 91 ? 15.193 18.238 0.847 1.00 85.19 91 SER A N 1
ATOM 721 C CA . SER A 1 91 ? 16.017 18.549 2.010 1.00 85.19 91 SER A CA 1
ATOM 722 C C . SER A 1 91 ? 15.643 19.917 2.587 1.00 85.19 91 SER A C 1
ATOM 724 O O . SER A 1 91 ? 15.387 20.879 1.862 1.00 85.19 91 SER A O 1
ATOM 726 N N . ILE A 1 92 ? 15.598 20.015 3.918 1.00 82.25 92 ILE A N 1
ATOM 727 C CA . ILE A 1 92 ? 15.548 21.298 4.631 1.00 82.25 92 ILE A CA 1
ATOM 728 C C . ILE A 1 92 ? 16.887 21.463 5.346 1.00 82.25 92 ILE A C 1
ATOM 730 O O . ILE A 1 92 ? 17.147 20.810 6.359 1.00 82.25 92 ILE A O 1
ATOM 734 N N . GLY A 1 93 ? 17.747 22.327 4.799 1.00 85.62 93 GLY A N 1
ATOM 735 C CA . GLY A 1 93 ? 19.147 22.408 5.220 1.00 85.62 93 GLY A CA 1
ATOM 736 C C . GLY A 1 93 ? 19.852 21.073 4.973 1.00 85.62 93 GLY A C 1
ATOM 737 O O . GLY A 1 93 ? 19.742 20.516 3.885 1.00 85.62 93 GLY A O 1
ATOM 738 N N . ASP A 1 94 ? 20.498 20.534 6.006 1.00 82.56 94 ASP A N 1
ATOM 739 C CA . ASP A 1 94 ? 21.209 19.247 5.944 1.00 82.56 94 ASP A CA 1
ATOM 740 C C . ASP A 1 94 ? 20.317 18.035 6.271 1.00 82.56 94 ASP A C 1
ATOM 742 O O . ASP A 1 94 ? 20.791 16.901 6.330 1.00 82.56 94 ASP A O 1
ATOM 746 N N . THR A 1 95 ? 19.024 18.252 6.541 1.00 84.62 95 THR A N 1
ATOM 747 C CA . THR A 1 95 ? 18.097 17.172 6.902 1.00 84.62 95 THR A CA 1
ATOM 748 C C . THR A 1 95 ? 17.317 16.701 5.683 1.00 84.62 95 THR A C 1
ATOM 750 O O . THR A 1 95 ? 16.496 17.440 5.137 1.00 84.62 95 THR A O 1
ATOM 753 N N . ASP A 1 96 ? 17.533 15.446 5.299 1.00 85.38 96 ASP A N 1
ATOM 754 C CA . ASP A 1 96 ? 16.720 14.733 4.314 1.00 85.38 96 ASP A CA 1
ATOM 755 C C . ASP A 1 96 ? 15.375 14.320 4.937 1.00 85.38 96 ASP A C 1
ATOM 757 O O . ASP A 1 96 ? 15.318 13.436 5.798 1.00 85.38 96 ASP A O 1
ATOM 761 N N . LEU A 1 97 ? 14.286 14.968 4.511 1.00 85.44 97 LEU A N 1
ATOM 762 C CA . LEU A 1 97 ? 12.938 14.689 5.015 1.00 85.44 97 LEU A CA 1
ATOM 763 C C . LEU A 1 97 ? 12.382 13.350 4.532 1.00 85.44 97 LEU A C 1
ATOM 765 O O . LEU A 1 97 ? 11.497 12.790 5.184 1.00 85.44 97 LEU A O 1
ATOM 769 N N . GLY A 1 98 ? 12.866 12.851 3.397 1.00 84.88 98 GLY A N 1
ATOM 770 C CA . GLY A 1 98 ? 12.488 11.546 2.879 1.00 84.88 98 GLY A CA 1
ATOM 771 C C . GLY A 1 98 ? 13.141 10.404 3.643 1.00 84.88 98 GLY A C 1
ATOM 772 O O . GLY A 1 98 ? 12.691 9.271 3.519 1.00 84.88 98 GLY A O 1
ATOM 773 N N . SER A 1 99 ? 14.148 10.672 4.478 1.00 89.38 99 SER A N 1
ATOM 774 C CA . SER A 1 99 ? 14.857 9.635 5.219 1.00 89.38 99 SER A CA 1
ATOM 775 C C . SER A 1 99 ? 13.907 8.715 5.995 1.00 89.38 99 SER A C 1
ATOM 777 O O . SER A 1 99 ? 13.075 9.155 6.798 1.00 89.38 99 SER A O 1
ATOM 779 N N . ASN A 1 100 ? 14.090 7.402 5.825 1.00 91.81 100 ASN A N 1
ATOM 780 C CA . ASN A 1 100 ? 13.327 6.376 6.544 1.00 91.81 100 ASN A CA 1
ATOM 781 C C . ASN A 1 100 ? 13.404 6.549 8.070 1.00 91.81 100 ASN A C 1
ATOM 783 O O . ASN A 1 100 ? 12.442 6.238 8.773 1.00 91.81 100 ASN A O 1
ATOM 787 N N . SER A 1 101 ? 14.515 7.090 8.578 1.00 90.62 101 SER A N 1
ATOM 788 C CA . SER A 1 101 ? 14.715 7.388 10.000 1.00 90.62 101 SER A CA 1
ATOM 789 C C . SER A 1 101 ? 13.739 8.437 10.541 1.00 90.62 101 SER A C 1
ATOM 791 O O . SER A 1 101 ? 13.460 8.439 11.737 1.00 90.62 101 SER A O 1
ATOM 793 N N . ILE A 1 102 ? 13.204 9.311 9.683 1.00 92.25 102 ILE A N 1
ATOM 794 C CA . ILE A 1 102 ? 12.235 10.355 10.043 1.00 92.25 102 ILE A CA 1
ATOM 795 C C . ILE A 1 102 ? 10.814 9.895 9.714 1.00 92.25 102 ILE A C 1
ATOM 797 O O . ILE A 1 102 ? 9.915 9.979 10.556 1.00 92.25 102 ILE A O 1
ATOM 801 N N . LEU A 1 103 ? 10.604 9.374 8.504 1.00 94.06 103 LEU A N 1
ATOM 802 C CA . LEU A 1 103 ? 9.265 9.069 8.009 1.00 94.06 103 LEU A CA 1
ATOM 803 C C . LEU A 1 103 ? 8.615 7.892 8.752 1.00 94.06 103 LEU A C 1
ATOM 805 O O . LEU A 1 103 ? 7.419 7.930 9.049 1.00 94.06 103 LEU A O 1
ATOM 809 N N . LEU A 1 104 ? 9.392 6.863 9.110 1.00 95.25 104 LEU A N 1
ATOM 810 C CA . LEU A 1 104 ? 8.869 5.665 9.771 1.00 95.25 104 LEU A CA 1
ATOM 811 C C . LEU A 1 104 ? 8.321 5.965 11.181 1.00 95.25 104 LEU A C 1
ATOM 813 O O . LEU A 1 104 ? 7.180 5.575 11.451 1.00 95.25 104 LEU A O 1
ATOM 817 N N . PRO A 1 105 ? 9.028 6.706 12.064 1.00 96.31 105 PRO A N 1
ATOM 818 C CA . PRO A 1 105 ? 8.451 7.170 13.325 1.00 96.31 105 PRO A CA 1
ATOM 819 C C . PRO A 1 105 ? 7.172 7.994 13.154 1.00 96.31 105 PRO A C 1
ATOM 821 O O . PRO A 1 105 ? 6.217 7.781 13.899 1.00 96.31 105 PRO A O 1
ATOM 824 N N . ILE A 1 106 ? 7.112 8.894 12.165 1.00 96.06 106 ILE A N 1
ATOM 825 C CA . ILE A 1 106 ? 5.921 9.722 11.907 1.00 96.06 106 ILE A CA 1
ATOM 826 C C . ILE A 1 106 ? 4.713 8.840 11.572 1.00 96.06 106 ILE A C 1
ATOM 828 O O . ILE A 1 106 ? 3.649 8.989 12.176 1.00 96.06 106 ILE A O 1
ATOM 832 N N . PHE A 1 107 ? 4.878 7.886 10.654 1.00 97.38 107 PHE A N 1
ATOM 833 C CA . PHE A 1 107 ? 3.810 6.966 10.259 1.00 97.38 107 PHE A CA 1
ATOM 834 C C . PHE A 1 107 ? 3.393 6.039 11.410 1.00 97.38 107 PHE A C 1
ATOM 836 O O . PHE A 1 107 ? 2.198 5.807 11.613 1.00 97.38 107 PHE A O 1
ATOM 843 N N . ALA A 1 108 ? 4.348 5.561 12.213 1.00 97.56 108 ALA A N 1
ATOM 844 C CA . ALA A 1 108 ? 4.067 4.747 13.393 1.00 97.56 108 ALA A CA 1
ATOM 845 C C . ALA A 1 108 ? 3.280 5.528 14.461 1.00 97.56 108 ALA A C 1
ATOM 847 O O . ALA A 1 108 ? 2.299 5.013 15.006 1.00 97.56 108 ALA A O 1
ATOM 848 N N . ILE A 1 109 ? 3.657 6.784 14.729 1.00 98.19 109 ILE A N 1
ATOM 849 C CA . ILE A 1 109 ? 2.937 7.678 15.647 1.00 98.19 109 ILE A CA 1
ATOM 850 C C . ILE A 1 109 ? 1.528 7.956 15.117 1.00 98.19 109 ILE A C 1
ATOM 852 O O . ILE A 1 109 ? 0.562 7.845 15.874 1.00 98.19 109 ILE A O 1
ATOM 856 N N . LEU A 1 110 ? 1.385 8.256 13.824 1.00 98.25 110 LEU A N 1
ATOM 857 C CA . LEU A 1 110 ? 0.091 8.498 13.186 1.00 98.25 110 LEU A CA 1
ATOM 858 C C . LEU A 1 110 ? -0.840 7.284 13.324 1.00 98.25 110 LEU A C 1
ATOM 860 O O . LEU A 1 110 ? -1.996 7.428 13.736 1.00 98.25 110 LEU A O 1
ATOM 864 N N . PHE A 1 111 ? -0.329 6.081 13.053 1.00 98.50 111 PHE A N 1
ATOM 865 C CA . PHE A 1 111 ? -1.077 4.837 13.227 1.00 98.50 111 PHE A CA 1
ATOM 866 C C . PHE A 1 111 ? -1.452 4.585 14.692 1.00 98.50 111 PHE A C 1
ATOM 868 O O . PHE A 1 111 ? -2.598 4.227 14.984 1.00 98.50 111 PHE A O 1
ATOM 875 N N . GLY A 1 112 ? -0.515 4.803 15.619 1.00 98.31 112 GLY A N 1
ATOM 876 C CA . GLY A 1 112 ? -0.727 4.630 17.054 1.00 98.31 112 GLY A CA 1
ATOM 877 C C . GLY A 1 112 ? -1.803 5.567 17.600 1.00 98.31 112 GLY A C 1
ATOM 878 O O . GLY A 1 112 ? -2.737 5.109 18.261 1.00 98.31 112 GLY A O 1
ATOM 879 N N . ILE A 1 113 ? -1.729 6.861 17.271 1.00 98.44 113 ILE A N 1
ATOM 880 C CA . ILE A 1 113 ? -2.726 7.866 17.667 1.00 98.44 113 ILE A CA 1
ATOM 881 C C . ILE A 1 113 ? -4.091 7.518 17.070 1.00 98.44 113 ILE A C 1
ATOM 883 O O . ILE A 1 113 ? -5.077 7.457 17.808 1.00 98.44 113 ILE A O 1
ATOM 887 N N . GLY A 1 114 ? -4.168 7.243 15.765 1.00 97.88 114 GLY A N 1
ATOM 888 C CA . GLY A 1 114 ? -5.429 6.898 15.105 1.00 97.88 114 GLY A CA 1
ATOM 889 C C . GLY A 1 114 ? -6.084 5.655 15.715 1.00 97.88 114 GLY A C 1
ATOM 890 O O . GLY A 1 114 ? -7.261 5.684 16.083 1.00 97.88 114 GLY A O 1
ATOM 891 N N . SER A 1 115 ? -5.304 4.593 15.931 1.00 98.00 115 SER A N 1
ATOM 892 C CA . SER A 1 115 ? -5.773 3.362 16.577 1.00 98.00 115 SER A CA 1
ATOM 893 C C . SER A 1 115 ? -6.231 3.608 18.014 1.00 98.00 115 SER A C 1
ATOM 895 O O . SER A 1 115 ? -7.308 3.157 18.410 1.00 98.00 115 SER A O 1
ATOM 897 N N . PHE A 1 116 ? -5.468 4.379 18.793 1.00 98.00 116 PHE A N 1
ATOM 898 C CA . PHE A 1 116 ? -5.825 4.738 20.164 1.00 98.00 116 PHE A CA 1
ATOM 899 C C . PHE A 1 116 ? -7.149 5.511 20.233 1.00 98.00 116 PHE A C 1
ATOM 901 O O . PHE A 1 116 ? -8.006 5.187 21.060 1.00 98.00 116 PHE A O 1
ATOM 908 N N . LEU A 1 117 ? -7.363 6.489 19.346 1.00 97.56 117 LEU A N 1
ATOM 909 C CA . LEU A 1 117 ? -8.607 7.264 19.280 1.00 97.56 117 LEU A CA 1
ATOM 910 C C . LEU A 1 117 ? -9.818 6.386 18.922 1.00 97.56 117 LEU A C 1
ATOM 912 O O . LEU A 1 117 ? -10.884 6.530 19.536 1.00 97.56 117 LEU A O 1
ATOM 916 N N . ILE A 1 118 ? -9.658 5.441 17.989 1.00 96.88 118 ILE A N 1
ATOM 917 C CA . ILE A 1 118 ? -10.704 4.470 17.620 1.00 96.88 118 ILE A CA 1
ATOM 918 C C . ILE A 1 118 ? -11.040 3.559 18.810 1.00 96.88 118 ILE A C 1
ATOM 920 O O . ILE A 1 118 ? -12.217 3.337 19.119 1.00 96.88 118 ILE A O 1
ATOM 924 N N . ILE A 1 119 ? -10.026 3.055 19.519 1.00 96.81 119 ILE A N 1
ATOM 925 C CA . ILE A 1 119 ? -10.209 2.176 20.682 1.00 96.81 119 ILE A CA 1
ATOM 926 C C . ILE A 1 119 ? -10.895 2.926 21.828 1.00 96.81 119 ILE A C 1
ATOM 928 O O . ILE A 1 119 ? -11.877 2.421 22.383 1.00 96.81 119 ILE A O 1
ATOM 932 N N . LYS A 1 120 ? -10.432 4.137 22.155 1.00 96.38 120 LYS A N 1
ATOM 933 C CA . LYS A 1 120 ? -10.915 4.935 23.294 1.00 96.38 120 LYS A CA 1
ATOM 934 C C . LYS A 1 120 ? -12.325 5.493 23.088 1.00 96.38 120 LYS A C 1
ATOM 936 O O . LYS A 1 120 ? -13.042 5.736 24.059 1.00 96.38 120 LYS A O 1
ATOM 941 N N . THR A 1 121 ? -12.748 5.676 21.840 1.00 93.88 121 THR A N 1
ATOM 942 C CA . THR A 1 121 ? -14.077 6.201 21.512 1.00 93.88 121 THR A CA 1
ATOM 943 C C . THR A 1 121 ? -15.195 5.297 22.046 1.00 93.88 121 THR A C 1
ATOM 945 O O . THR A 1 121 ? -15.243 4.097 21.768 1.00 93.88 121 THR A O 1
ATOM 948 N N . LYS A 1 122 ? -16.130 5.892 22.802 1.00 91.56 122 LYS A N 1
ATOM 949 C CA . LYS A 1 122 ? -17.359 5.236 23.295 1.00 91.56 122 LYS A CA 1
ATOM 950 C C . LYS A 1 122 ? -18.561 5.409 22.359 1.00 91.56 122 LYS A C 1
ATOM 952 O O . LYS A 1 122 ? -19.595 4.789 22.578 1.00 91.56 122 LYS A O 1
ATOM 957 N N . ARG A 1 123 ? -18.441 6.268 21.341 1.00 89.81 123 ARG A N 1
ATOM 958 C CA . ARG A 1 123 ? -19.492 6.493 20.340 1.00 89.81 123 ARG A CA 1
ATOM 959 C C . ARG A 1 123 ? -19.675 5.249 19.469 1.00 89.81 123 ARG A C 1
ATOM 961 O O . ARG A 1 123 ? -18.724 4.502 19.235 1.00 89.81 123 ARG A O 1
ATOM 968 N N . THR A 1 124 ? -20.887 5.056 18.965 1.00 88.94 124 THR A N 1
ATOM 969 C CA . THR A 1 124 ? -21.166 4.083 17.906 1.00 88.94 124 THR A CA 1
ATOM 970 C C . THR A 1 124 ? -20.445 4.516 16.632 1.00 88.94 124 THR A C 1
ATOM 972 O O . THR A 1 124 ? -20.532 5.673 16.226 1.00 88.94 124 THR A O 1
ATOM 975 N N . LEU A 1 125 ? -19.714 3.597 16.004 1.00 90.31 125 LEU A N 1
ATOM 976 C CA . LEU A 1 125 ? -18.896 3.880 14.816 1.00 90.31 125 LEU A CA 1
ATOM 977 C C . LEU A 1 125 ? -19.618 3.534 13.508 1.00 90.31 125 LEU A C 1
ATOM 979 O O . LEU A 1 125 ? -18.990 3.380 12.474 1.00 90.31 125 LEU A O 1
ATOM 983 N N . ASP A 1 126 ? -20.941 3.428 13.553 1.00 89.31 126 ASP A N 1
ATOM 984 C CA . ASP A 1 126 ? -21.796 2.949 12.466 1.00 89.31 126 ASP A CA 1
ATOM 985 C C . ASP A 1 126 ? -21.670 3.834 11.228 1.00 89.31 126 ASP A C 1
ATOM 987 O O . ASP A 1 126 ? -21.346 3.346 10.147 1.00 89.31 126 ASP A O 1
ATOM 991 N N . ASN A 1 127 ? -21.813 5.150 11.411 1.00 89.88 127 ASN A N 1
ATOM 992 C CA . ASN A 1 127 ? -21.647 6.118 10.330 1.00 89.88 127 ASN A CA 1
ATOM 993 C C . ASN A 1 127 ? -20.212 6.119 9.796 1.00 89.88 127 ASN A C 1
ATOM 995 O O . ASN A 1 127 ? -20.019 6.148 8.590 1.00 89.88 127 ASN A O 1
ATOM 999 N N . ALA A 1 128 ? -19.207 6.037 10.675 1.00 91.88 128 ALA A N 1
ATOM 1000 C CA . ALA A 1 128 ? -17.805 6.010 10.259 1.00 91.88 128 ALA A CA 1
ATOM 1001 C C . ALA A 1 128 ? -17.497 4.765 9.412 1.00 91.88 128 ALA A C 1
ATOM 1003 O O . ALA A 1 128 ? -16.970 4.887 8.311 1.00 91.88 128 ALA A O 1
ATOM 1004 N N . THR A 1 129 ? -17.890 3.577 9.877 1.00 93.56 129 THR A N 1
ATOM 1005 C CA . THR A 1 129 ? -17.770 2.320 9.126 1.00 93.56 129 THR A CA 1
ATOM 1006 C C . THR A 1 129 ? -18.520 2.388 7.795 1.00 93.56 129 THR A C 1
ATOM 1008 O O . THR A 1 129 ? -17.974 1.978 6.773 1.00 93.56 129 THR A O 1
ATOM 1011 N N . SER A 1 130 ? -19.736 2.945 7.771 1.00 91.75 130 SER A N 1
ATOM 1012 C CA . SER A 1 130 ? -20.511 3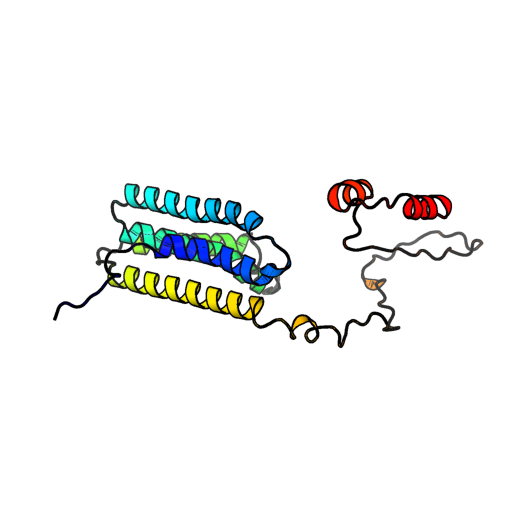.099 6.535 1.00 91.75 130 SER A CA 1
ATOM 1013 C C . SER A 1 130 ? -19.823 4.033 5.537 1.00 91.75 130 SER A C 1
ATOM 1015 O O . SER A 1 130 ? -19.719 3.694 4.361 1.00 91.75 130 SER A O 1
ATOM 1017 N N . THR A 1 131 ? -19.320 5.183 5.988 1.00 92.56 131 THR A N 1
ATOM 1018 C CA . THR A 1 131 ? -18.586 6.127 5.134 1.00 92.56 131 THR A CA 1
ATOM 1019 C C . THR A 1 131 ? -17.320 5.486 4.574 1.00 92.56 131 THR A C 1
ATOM 1021 O O . THR A 1 131 ? -17.071 5.563 3.376 1.00 92.56 131 THR A O 1
ATOM 1024 N N . VAL A 1 132 ? -16.546 4.796 5.414 1.00 95.06 132 VAL A N 1
ATOM 1025 C CA . VAL A 1 132 ? -15.301 4.133 5.002 1.00 95.06 132 VAL A CA 1
ATOM 1026 C C . VAL A 1 132 ? -15.574 2.978 4.026 1.00 95.06 132 VAL A C 1
ATOM 1028 O O . VAL A 1 132 ? -14.823 2.808 3.068 1.00 95.06 132 VAL A O 1
ATOM 1031 N N . ASN A 1 133 ? -16.681 2.241 4.183 1.00 94.38 133 ASN A N 1
ATOM 1032 C CA . ASN A 1 133 ? -17.155 1.286 3.172 1.00 94.38 133 ASN A CA 1
ATOM 1033 C C . ASN A 1 133 ? -17.423 1.959 1.827 1.00 94.38 133 ASN A C 1
ATOM 1035 O O . ASN A 1 133 ? -16.915 1.486 0.813 1.00 94.38 133 ASN A O 1
ATOM 1039 N N . ILE A 1 134 ? -18.192 3.051 1.807 1.00 94.62 134 ILE A N 1
ATOM 1040 C CA . ILE A 1 134 ? -18.511 3.769 0.565 1.00 94.62 134 ILE A CA 1
ATOM 1041 C C . ILE A 1 134 ? -17.223 4.227 -0.123 1.00 94.62 134 ILE A C 1
ATOM 1043 O O . ILE A 1 134 ? -17.050 3.956 -1.306 1.00 94.62 134 ILE A O 1
ATOM 1047 N N . ILE A 1 135 ? -16.289 4.830 0.621 1.00 95.56 135 ILE A N 1
ATOM 1048 C CA . ILE A 1 135 ? -14.986 5.254 0.085 1.00 95.56 135 ILE A CA 1
ATOM 1049 C C . ILE A 1 135 ? -14.242 4.067 -0.532 1.00 95.56 135 ILE A C 1
ATOM 1051 O O . ILE A 1 135 ? -13.767 4.165 -1.659 1.00 95.56 135 ILE A O 1
ATOM 1055 N N . SER A 1 136 ? -14.179 2.929 0.166 1.00 95.38 136 SER A N 1
ATOM 1056 C CA . SER A 1 136 ? -13.478 1.748 -0.347 1.00 95.38 136 SER A CA 1
ATOM 1057 C C . SER A 1 136 ? -14.106 1.191 -1.629 1.00 95.38 136 SER A C 1
ATOM 1059 O O . SER A 1 136 ? -13.387 0.797 -2.541 1.00 95.38 136 SER A O 1
ATOM 1061 N N . VAL A 1 137 ? -15.438 1.215 -1.746 1.00 95.19 137 VAL A N 1
ATOM 1062 C CA . VAL A 1 137 ? -16.143 0.795 -2.966 1.00 95.19 137 VAL A CA 1
ATOM 1063 C C . VAL A 1 137 ? -15.874 1.772 -4.107 1.00 95.19 137 VAL A C 1
ATOM 1065 O O . VAL A 1 137 ? -15.597 1.333 -5.218 1.00 95.19 137 VAL A O 1
ATOM 1068 N N . VAL A 1 138 ? -15.901 3.081 -3.838 1.00 95.44 138 VAL A N 1
ATOM 1069 C CA . VAL A 1 138 ? -15.564 4.113 -4.831 1.00 95.44 138 VAL A CA 1
ATOM 1070 C C . VAL A 1 138 ? -14.135 3.926 -5.336 1.00 95.44 138 VAL A C 1
ATOM 1072 O O . VAL A 1 138 ? -13.911 3.972 -6.538 1.00 95.44 138 VAL A O 1
ATOM 1075 N N . PHE A 1 139 ? -13.179 3.648 -4.452 1.00 94.62 139 PHE A N 1
ATOM 1076 C CA . PHE A 1 139 ? -11.787 3.399 -4.832 1.00 94.62 139 PHE A CA 1
ATOM 1077 C C . PHE A 1 139 ? -11.637 2.177 -5.743 1.00 94.62 139 PHE A C 1
ATOM 1079 O O . PHE A 1 139 ? -10.960 2.257 -6.766 1.00 94.62 139 PHE A O 1
ATOM 1086 N N . ILE A 1 140 ? -12.306 1.068 -5.422 1.00 95.06 140 ILE A N 1
ATOM 1087 C CA . ILE A 1 140 ? -12.317 -0.115 -6.292 1.00 95.06 140 ILE A CA 1
ATOM 1088 C C . ILE A 1 140 ? -12.986 0.192 -7.635 1.00 95.06 140 ILE A C 1
ATOM 1090 O O . ILE A 1 140 ? -12.477 -0.213 -8.674 1.00 95.06 140 ILE A O 1
ATOM 1094 N N . PHE A 1 141 ? -14.088 0.941 -7.632 1.00 94.94 141 PHE A N 1
ATOM 1095 C CA . PHE A 1 141 ? -14.779 1.339 -8.856 1.00 94.94 141 PHE A CA 1
ATOM 1096 C C . PHE A 1 141 ? -13.898 2.204 -9.767 1.00 94.94 141 PHE A C 1
ATOM 1098 O O . PHE A 1 141 ? -13.839 1.952 -10.967 1.00 94.94 141 PHE A O 1
ATOM 1105 N N . VAL A 1 142 ? -13.164 3.167 -9.199 1.00 93.50 142 VAL A N 1
ATOM 1106 C CA . VAL A 1 142 ? -12.189 3.982 -9.940 1.00 93.50 142 VAL A CA 1
ATOM 1107 C C . VAL A 1 142 ? -11.125 3.097 -10.587 1.00 93.50 142 VAL A C 1
ATOM 1109 O O . VAL A 1 142 ? -10.871 3.254 -11.774 1.00 93.50 142 VAL A O 1
ATOM 1112 N N . ILE A 1 143 ? -10.563 2.123 -9.862 1.00 91.75 143 ILE A N 1
ATOM 1113 C CA . ILE A 1 143 ? -9.557 1.223 -10.449 1.00 91.75 143 ILE A CA 1
ATOM 1114 C C . ILE A 1 143 ? -10.144 0.350 -11.560 1.00 91.75 143 ILE A C 1
ATOM 1116 O O . ILE A 1 143 ? -9.484 0.136 -12.572 1.00 91.75 143 ILE A O 1
ATOM 1120 N N . ILE A 1 144 ? -11.371 -0.152 -11.408 1.00 91.69 144 ILE A N 1
ATOM 1121 C CA . ILE A 1 144 ? -12.021 -0.936 -12.469 1.00 91.69 144 ILE A CA 1
ATOM 1122 C C . ILE A 1 144 ? -12.174 -0.092 -13.740 1.00 91.69 144 ILE A C 1
ATOM 1124 O O . ILE A 1 144 ? -11.927 -0.598 -14.833 1.00 91.69 144 ILE A O 1
ATOM 1128 N N . ILE A 1 145 ? -12.531 1.191 -13.606 1.00 91.00 145 ILE A N 1
ATOM 1129 C CA . ILE A 1 145 ? -12.560 2.121 -14.742 1.00 91.00 145 ILE A CA 1
ATOM 1130 C C . ILE A 1 145 ? -11.164 2.268 -15.347 1.00 91.00 145 ILE A C 1
ATOM 1132 O O . ILE A 1 145 ? -11.041 2.151 -16.561 1.00 91.00 145 ILE A O 1
ATOM 1136 N N . THR A 1 146 ? -10.122 2.470 -14.534 1.00 87.69 146 THR A N 1
ATOM 1137 C CA . THR A 1 146 ? -8.737 2.561 -15.024 1.00 87.69 146 THR A CA 1
ATOM 1138 C C . THR A 1 146 ? -8.343 1.317 -15.812 1.00 87.69 146 THR A C 1
ATOM 1140 O O . THR A 1 146 ? -7.881 1.440 -16.936 1.00 87.69 146 THR A O 1
ATOM 1143 N N . ILE A 1 147 ? -8.608 0.117 -15.287 1.00 87.94 147 ILE A N 1
ATOM 1144 C CA . ILE A 1 147 ? -8.348 -1.142 -16.001 1.00 87.94 147 ILE A CA 1
ATOM 1145 C C . ILE A 1 147 ? -9.119 -1.188 -17.320 1.00 87.94 147 ILE A C 1
ATOM 1147 O O . ILE A 1 147 ? -8.561 -1.595 -18.333 1.00 87.94 147 ILE A O 1
ATOM 1151 N N . GLY A 1 148 ? -10.387 -0.770 -17.329 1.00 86.06 148 GLY A N 1
ATOM 1152 C CA . GLY A 1 148 ? -11.192 -0.710 -18.546 1.00 86.06 148 GLY A CA 1
ATOM 1153 C C . GLY A 1 148 ? -10.609 0.243 -19.592 1.00 86.06 148 GLY A C 1
ATOM 1154 O O . GLY A 1 148 ? -10.538 -0.118 -20.762 1.00 86.06 148 GLY A O 1
ATOM 1155 N N . ILE A 1 149 ? -10.145 1.423 -19.176 1.00 85.44 149 ILE A N 1
ATOM 1156 C CA . ILE A 1 149 ? -9.476 2.388 -20.058 1.00 85.44 149 ILE A CA 1
ATOM 1157 C C . ILE A 1 149 ? -8.174 1.795 -20.604 1.00 85.44 149 ILE A C 1
ATOM 1159 O O . ILE A 1 149 ? -7.963 1.841 -21.807 1.00 85.44 149 ILE A O 1
ATOM 1163 N N . GLU A 1 150 ? -7.340 1.189 -19.763 1.00 81.00 150 GLU A N 1
ATOM 1164 C CA . GLU A 1 150 ? -6.058 0.617 -20.200 1.00 81.00 150 GLU A CA 1
ATOM 1165 C C . GLU A 1 150 ? -6.237 -0.619 -21.096 1.00 81.00 150 GLU A C 1
ATOM 1167 O O . GLU A 1 150 ? -5.483 -0.823 -22.042 1.00 81.00 150 GLU A O 1
ATOM 1172 N N . THR A 1 151 ? -7.262 -1.438 -20.841 1.00 80.94 151 THR A N 1
ATOM 1173 C CA . THR A 1 151 ? -7.509 -2.677 -21.601 1.00 80.94 151 THR A CA 1
ATOM 1174 C C . THR A 1 151 ? -8.217 -2.416 -22.931 1.00 80.94 151 THR A C 1
ATOM 1176 O O . THR A 1 151 ? -7.938 -3.101 -23.908 1.00 80.94 151 THR A O 1
ATOM 1179 N N . PHE A 1 152 ? -9.156 -1.463 -22.976 1.00 77.50 152 PHE A N 1
ATOM 1180 C CA . PHE A 1 152 ? -10.014 -1.224 -24.148 1.00 77.50 152 PHE A CA 1
ATOM 1181 C C . PHE A 1 152 ? -9.754 0.111 -24.854 1.00 77.50 152 PHE A C 1
ATOM 1183 O O . PHE A 1 152 ? -10.191 0.295 -25.985 1.00 77.50 152 PHE A O 1
ATOM 1190 N N . GLY A 1 153 ? -9.078 1.060 -24.207 1.00 67.19 153 GLY A N 1
ATOM 1191 C CA . GLY A 1 153 ? -8.715 2.351 -24.798 1.00 67.19 153 GLY A CA 1
ATOM 1192 C C . GLY A 1 153 ? -7.455 2.303 -25.666 1.00 67.19 153 GLY A C 1
ATOM 1193 O O . GLY A 1 153 ? -7.136 3.295 -26.318 1.00 67.19 153 GLY A O 1
ATOM 1194 N N . CYS A 1 154 ? -6.747 1.168 -25.698 1.00 60.03 154 CYS A N 1
ATOM 1195 C CA . CYS A 1 154 ? -5.411 1.040 -26.281 1.00 60.03 154 CYS A CA 1
ATOM 1196 C C . CYS A 1 154 ? -5.328 0.054 -27.461 1.00 60.03 154 CYS A C 1
ATOM 1198 O O . CYS A 1 154 ? -4.482 -0.833 -27.455 1.00 60.03 154 CYS A O 1
ATOM 1200 N N . ASP A 1 155 ? -6.120 0.274 -28.515 1.00 54.28 155 ASP A N 1
ATOM 1201 C CA . ASP A 1 155 ? -5.726 -0.166 -29.868 1.00 54.28 155 ASP A CA 1
ATOM 1202 C C . ASP A 1 155 ? -4.912 0.927 -30.609 1.00 54.28 155 ASP A C 1
ATOM 1204 O O . ASP A 1 155 ? -4.079 0.607 -31.453 1.00 54.28 155 ASP A O 1
ATOM 1208 N N . GLU A 1 156 ? -5.062 2.216 -30.254 1.00 50.38 156 GLU A N 1
ATOM 1209 C CA . GLU A 1 156 ? -4.366 3.341 -30.925 1.00 50.38 156 GLU A CA 1
ATOM 1210 C C . GLU A 1 156 ? -3.367 4.126 -30.041 1.00 50.38 156 GLU A C 1
ATOM 1212 O O . GLU A 1 156 ? -2.515 4.847 -30.561 1.00 50.38 156 GLU A O 1
ATOM 1217 N N . CYS A 1 157 ? -3.399 3.988 -28.710 1.00 53.78 157 CYS A N 1
ATOM 1218 C CA . CYS A 1 157 ? -2.602 4.845 -27.812 1.00 53.78 157 CYS A CA 1
ATOM 1219 C C . CYS A 1 157 ? -1.146 4.393 -27.575 1.00 53.78 157 CYS A C 1
ATOM 1221 O O . CYS A 1 157 ? -0.311 5.223 -27.211 1.00 53.78 157 CYS A O 1
ATOM 1223 N N . LEU A 1 158 ? -0.787 3.131 -27.851 1.00 47.44 158 LEU A N 1
ATOM 1224 C CA . LEU A 1 158 ? 0.610 2.667 -27.749 1.00 47.44 158 LEU A CA 1
ATOM 1225 C C . LEU A 1 158 ? 1.520 3.175 -28.882 1.00 47.44 158 LEU A C 1
ATOM 1227 O O . LEU A 1 158 ? 2.728 2.959 -28.831 1.00 47.44 158 LEU A O 1
ATOM 1231 N N . ILE A 1 159 ? 0.978 3.887 -29.877 1.00 47.38 159 ILE A N 1
ATOM 1232 C CA . ILE A 1 159 ? 1.783 4.495 -30.946 1.00 47.38 159 ILE A CA 1
ATOM 1233 C C . ILE A 1 159 ? 2.182 5.946 -30.613 1.00 47.38 159 ILE A C 1
ATOM 1235 O O . ILE A 1 159 ? 3.200 6.419 -31.113 1.00 47.38 159 ILE A O 1
ATOM 1239 N N . GLN A 1 160 ? 1.471 6.655 -29.723 1.00 42.97 160 GLN A N 1
ATOM 1240 C CA . GLN A 1 160 ? 1.591 8.123 -29.675 1.00 42.97 160 GLN A CA 1
ATOM 1241 C C . GLN A 1 160 ? 2.235 8.730 -28.419 1.00 42.97 160 GLN A C 1
ATOM 1243 O O . GLN A 1 160 ? 2.507 9.930 -28.431 1.00 42.97 160 GLN A O 1
ATOM 1248 N N . GLN A 1 161 ? 2.539 7.970 -27.358 1.00 44.97 161 GLN A N 1
ATOM 1249 C CA . GLN A 1 161 ? 3.041 8.589 -26.118 1.00 44.97 161 GLN A CA 1
ATOM 1250 C C . GLN A 1 161 ? 4.555 8.568 -25.874 1.00 44.97 161 GLN A C 1
ATOM 1252 O O . GLN A 1 161 ? 4.968 9.080 -24.840 1.00 44.97 161 GLN A O 1
ATOM 1257 N N . ASN A 1 162 ? 5.394 8.084 -26.804 1.00 36.94 162 ASN A N 1
ATOM 1258 C CA . ASN A 1 162 ? 6.834 8.401 -26.741 1.00 36.94 162 ASN A CA 1
ATOM 1259 C C . ASN A 1 162 ? 7.688 8.137 -27.999 1.00 36.94 162 ASN A C 1
ATOM 1261 O O . ASN A 1 162 ? 8.905 8.189 -27.892 1.00 36.94 162 ASN A O 1
ATOM 1265 N N . ILE A 1 163 ? 7.137 7.915 -29.201 1.00 42.69 163 ILE A N 1
ATOM 1266 C CA . ILE A 1 163 ? 7.966 7.810 -30.432 1.00 42.69 163 ILE A CA 1
ATOM 1267 C C . ILE A 1 163 ? 8.003 9.135 -31.212 1.00 42.69 163 ILE A C 1
ATOM 1269 O O . ILE A 1 163 ? 8.046 9.156 -32.436 1.00 42.69 163 ILE A O 1
ATOM 1273 N N . THR A 1 164 ? 7.966 10.274 -30.521 1.00 40.72 164 THR A N 1
ATOM 1274 C CA . THR A 1 164 ? 8.345 11.557 -31.141 1.00 40.72 164 THR A CA 1
ATOM 1275 C C . THR A 1 164 ? 9.678 12.092 -30.639 1.00 40.72 164 THR A C 1
ATOM 1277 O O . THR A 1 164 ? 10.227 12.946 -31.314 1.00 40.72 164 THR A O 1
ATOM 1280 N N . ASN A 1 165 ? 10.240 11.549 -29.549 1.00 41.44 165 ASN A N 1
ATOM 1281 C CA . ASN A 1 165 ? 11.562 11.925 -29.027 1.00 41.44 165 ASN A CA 1
ATOM 1282 C C . ASN A 1 165 ? 12.346 10.709 -28.488 1.00 41.44 165 ASN A C 1
ATOM 1284 O O . ASN A 1 165 ? 13.094 10.834 -27.520 1.00 41.44 165 ASN A O 1
ATOM 1288 N N . ILE A 1 166 ? 12.179 9.512 -29.066 1.00 44.44 166 ILE A N 1
ATOM 1289 C CA . ILE A 1 166 ? 13.237 8.507 -28.918 1.00 44.44 166 ILE A CA 1
ATOM 1290 C C . ILE A 1 166 ? 14.358 8.975 -29.834 1.00 44.44 166 ILE A C 1
ATOM 1292 O O . ILE A 1 166 ? 14.368 8.740 -31.041 1.00 44.44 166 ILE A O 1
ATOM 1296 N N . ASP A 1 167 ? 15.261 9.707 -29.207 1.00 46.19 167 ASP A N 1
ATOM 1297 C CA . ASP A 1 167 ? 16.451 10.328 -29.753 1.00 46.19 167 ASP A CA 1
ATOM 1298 C C . ASP A 1 167 ? 17.516 9.266 -30.086 1.00 46.19 167 ASP A C 1
ATOM 1300 O O . ASP A 1 167 ? 18.684 9.375 -29.745 1.00 46.19 167 ASP A O 1
ATOM 1304 N N . PHE A 1 168 ? 17.112 8.173 -30.742 1.00 47.06 168 PHE A N 1
ATOM 1305 C CA . PHE A 1 168 ? 18.019 7.104 -31.179 1.00 47.06 168 PHE A CA 1
ATOM 1306 C C . PHE A 1 168 ? 19.007 7.579 -32.256 1.00 47.06 168 PHE A C 1
ATOM 1308 O O . PHE A 1 168 ? 19.921 6.843 -32.619 1.00 47.06 168 PHE A O 1
ATOM 1315 N N . PHE A 1 169 ? 18.807 8.795 -32.772 1.00 51.03 169 PHE A N 1
ATOM 1316 C CA . PHE A 1 169 ? 19.619 9.424 -33.804 1.00 51.03 169 PHE A CA 1
ATOM 1317 C C . PHE A 1 169 ? 20.067 10.849 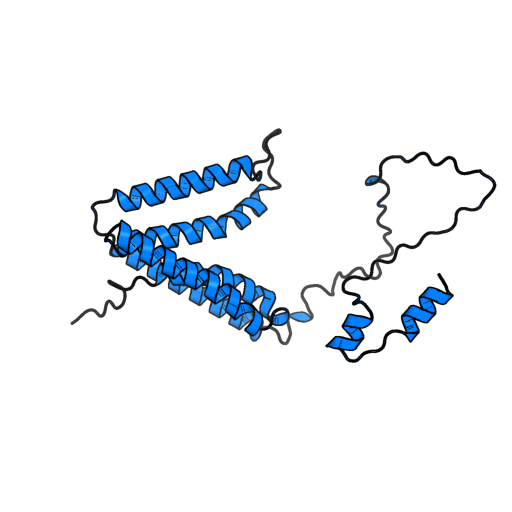-33.442 1.00 51.03 169 PHE A C 1
ATOM 1319 O O . PHE A 1 169 ? 20.508 11.563 -34.345 1.00 51.03 169 PHE A O 1
ATOM 1326 N N . SER A 1 170 ? 19.980 11.294 -32.178 1.00 51.50 170 SER A N 1
ATOM 1327 C CA . SER A 1 170 ? 20.719 12.507 -31.821 1.00 51.50 170 SER A CA 1
ATOM 1328 C C . SER A 1 170 ? 22.209 12.229 -31.859 1.00 51.50 170 SER A C 1
ATOM 1330 O O . SER A 1 170 ? 22.728 11.291 -31.260 1.00 51.50 170 SER A O 1
ATOM 1332 N N . ASP A 1 171 ? 22.909 13.097 -32.576 1.00 55.72 171 ASP A N 1
ATOM 1333 C CA . ASP A 1 171 ? 24.368 13.136 -32.633 1.00 55.72 171 ASP A CA 1
ATOM 1334 C C . ASP A 1 171 ? 24.958 13.872 -31.404 1.00 55.72 171 ASP A C 1
ATOM 1336 O O . ASP A 1 171 ? 26.157 14.155 -31.339 1.00 55.72 171 ASP A O 1
ATOM 1340 N N . GLU A 1 172 ? 24.120 14.216 -30.413 1.00 58.12 172 GLU A N 1
ATOM 1341 C CA . GLU A 1 172 ? 24.559 14.820 -29.156 1.00 58.12 172 GLU A CA 1
ATOM 1342 C C . GLU A 1 172 ? 25.227 13.759 -28.280 1.00 58.12 172 GLU A C 1
ATOM 1344 O O . GLU A 1 172 ? 24.601 12.997 -27.543 1.00 58.12 172 GLU A O 1
ATOM 1349 N N . ARG A 1 173 ? 26.557 13.714 -28.361 1.00 58.59 173 ARG A N 1
ATOM 1350 C CA . ARG A 1 173 ? 27.383 12.927 -27.447 1.00 58.59 173 ARG A CA 1
ATOM 1351 C C . ARG A 1 173 ? 27.228 13.483 -26.034 1.00 58.59 173 ARG A C 1
ATOM 1353 O O . ARG A 1 173 ? 27.766 14.543 -25.724 1.00 58.59 173 ARG A O 1
ATOM 1360 N N . VAL A 1 174 ? 26.531 12.748 -25.176 1.00 67.31 174 VAL A N 1
ATOM 1361 C CA . VAL A 1 174 ? 26.494 13.035 -23.741 1.00 67.31 174 VAL A CA 1
ATOM 1362 C C . VAL A 1 174 ? 27.870 12.717 -23.157 1.00 67.31 174 VAL A C 1
ATOM 1364 O O . VAL A 1 174 ? 28.296 11.561 -23.141 1.00 67.31 174 VAL A O 1
ATOM 1367 N N . ASP A 1 175 ? 28.587 13.751 -22.719 1.00 67.19 175 ASP A N 1
ATOM 1368 C CA . ASP A 1 175 ? 29.868 13.589 -22.040 1.00 67.19 175 ASP A CA 1
ATOM 1369 C C . ASP A 1 175 ? 29.638 13.240 -20.564 1.00 67.19 175 ASP A C 1
ATOM 1371 O O . ASP A 1 175 ? 29.151 14.056 -19.782 1.00 67.19 175 ASP A O 1
ATOM 1375 N N . PHE A 1 176 ? 29.984 12.009 -20.186 1.00 67.62 176 PHE A N 1
ATOM 1376 C CA . PHE A 1 176 ? 29.898 11.531 -18.806 1.00 67.62 176 PHE A CA 1
ATOM 1377 C C . PHE A 1 176 ? 31.186 11.776 -18.006 1.00 67.62 176 PHE A C 1
ATOM 1379 O O . PHE A 1 176 ? 31.258 11.356 -16.851 1.00 67.62 176 PHE A O 1
ATOM 1386 N N . SER A 1 177 ? 32.197 12.442 -18.582 1.00 68.75 177 SER A N 1
ATOM 1387 C CA . SER A 1 177 ? 33.495 12.691 -17.939 1.00 68.75 177 SER A CA 1
ATOM 1388 C C . SER A 1 177 ? 33.368 13.332 -16.555 1.00 68.75 177 SER A C 1
ATOM 1390 O O . SER A 1 177 ? 34.095 12.957 -15.642 1.00 68.75 177 SER A O 1
ATOM 1392 N N . SER A 1 178 ? 32.377 14.205 -16.352 1.00 69.50 178 SER A N 1
ATOM 1393 C CA . SER A 1 178 ? 32.130 14.890 -15.077 1.00 69.50 178 SER A CA 1
ATOM 1394 C C . SER A 1 178 ? 31.655 13.988 -13.930 1.00 69.50 178 SER A C 1
ATOM 1396 O O . SER A 1 178 ? 31.628 14.439 -12.788 1.00 69.50 178 SER A O 1
ATOM 1398 N N . TYR A 1 179 ? 31.222 12.753 -14.211 1.00 68.88 179 TYR A N 1
ATOM 1399 C CA . TYR A 1 179 ? 30.771 11.792 -13.193 1.00 68.88 179 TYR A CA 1
ATOM 1400 C C . TYR A 1 179 ? 31.898 10.902 -12.656 1.00 68.88 179 TYR A C 1
ATOM 1402 O O . TYR A 1 179 ? 31.690 10.189 -11.673 1.00 68.88 179 TYR A O 1
ATOM 1410 N N . PHE A 1 180 ? 33.070 10.923 -13.290 1.00 69.69 180 PHE A N 1
ATOM 1411 C CA . PHE A 1 180 ? 34.231 10.144 -12.878 1.00 69.69 180 PHE A CA 1
ATOM 1412 C C . PHE A 1 180 ? 35.246 11.062 -12.190 1.00 69.69 180 PHE A C 1
ATOM 1414 O O . PHE A 1 180 ? 35.461 12.191 -12.622 1.00 69.69 180 PHE A O 1
ATOM 1421 N N . GLU A 1 181 ? 35.860 10.594 -11.102 1.00 69.50 181 GLU A N 1
ATOM 1422 C CA . GLU A 1 181 ? 36.977 11.314 -10.483 1.00 69.50 181 GLU A CA 1
ATOM 1423 C C . GLU A 1 181 ? 38.172 11.366 -11.443 1.00 69.50 181 GLU A C 1
ATOM 1425 O O . GLU A 1 181 ? 38.394 10.435 -12.222 1.00 69.50 181 GLU A O 1
ATOM 1430 N N . ASP A 1 182 ? 38.972 12.433 -11.356 1.00 68.88 182 ASP A N 1
ATOM 1431 C CA . ASP A 1 182 ? 40.200 12.572 -12.137 1.00 68.88 182 ASP A CA 1
ATOM 1432 C C . ASP A 1 182 ? 41.142 11.388 -11.862 1.00 68.88 182 ASP A C 1
ATOM 1434 O O . ASP A 1 182 ? 41.816 11.304 -10.831 1.00 68.88 182 ASP A O 1
ATOM 1438 N N . HIS A 1 183 ? 41.198 10.441 -12.796 1.00 63.09 183 HIS A N 1
ATOM 1439 C CA . HIS A 1 183 ? 42.117 9.313 -12.733 1.00 63.09 183 HIS A CA 1
ATOM 1440 C C . HIS A 1 183 ? 43.400 9.643 -13.495 1.00 63.09 183 HIS A C 1
ATOM 1442 O O . HIS A 1 183 ? 43.406 9.791 -14.718 1.00 63.09 183 HIS A O 1
ATOM 1448 N N . SER A 1 184 ? 44.519 9.727 -12.775 1.00 57.62 184 SER A N 1
ATOM 1449 C CA . SER A 1 184 ? 45.842 9.872 -13.379 1.00 57.62 184 SER A CA 1
ATOM 1450 C C . SER A 1 184 ? 46.362 8.508 -13.834 1.00 57.62 184 SER A C 1
ATOM 1452 O O . SER A 1 184 ? 46.925 7.727 -13.068 1.00 57.62 184 SER A O 1
ATOM 1454 N N . PHE A 1 185 ? 46.176 8.203 -15.115 1.00 62.84 185 PHE A N 1
ATOM 1455 C CA . PHE A 1 185 ? 46.819 7.050 -15.735 1.00 62.84 185 PHE A CA 1
ATOM 1456 C C . PHE A 1 185 ? 48.203 7.449 -16.258 1.00 62.84 185 PHE A C 1
ATOM 1458 O O . PHE A 1 185 ? 48.333 8.342 -17.094 1.00 62.84 185 PHE A O 1
ATOM 1465 N N . SER A 1 186 ? 49.255 6.773 -15.797 1.00 60.25 186 SER A N 1
ATOM 1466 C CA . SER A 1 186 ? 50.605 6.876 -16.362 1.00 60.25 186 SER A CA 1
ATOM 1467 C C . SER A 1 186 ? 50.680 6.069 -17.659 1.00 60.25 186 SER A C 1
ATOM 1469 O O . SER A 1 186 ? 51.124 4.923 -17.697 1.00 60.25 186 SER A O 1
ATOM 1471 N N . ILE A 1 187 ? 50.184 6.669 -18.737 1.00 63.44 187 ILE A N 1
ATOM 1472 C CA . ILE A 1 187 ? 50.193 6.088 -20.078 1.00 63.44 187 ILE A CA 1
ATOM 1473 C C . ILE A 1 187 ? 51.537 6.431 -20.731 1.00 63.44 187 ILE A C 1
ATOM 1475 O O . ILE A 1 187 ? 51.926 7.593 -20.799 1.00 63.44 187 ILE A O 1
ATOM 1479 N N . SER A 1 188 ? 52.267 5.428 -21.220 1.00 62.62 188 SER A N 1
ATOM 1480 C CA . SER A 1 188 ? 53.473 5.652 -22.022 1.00 62.62 188 SER A CA 1
ATOM 1481 C C . SER A 1 188 ? 53.103 6.336 -23.346 1.00 62.62 188 SER A C 1
ATOM 1483 O O . SER A 1 188 ? 52.351 5.751 -24.126 1.00 62.62 188 SER A O 1
ATOM 1485 N N . GLU A 1 189 ? 53.673 7.512 -23.635 1.00 61.78 189 GLU A N 1
ATOM 1486 C CA . GLU A 1 189 ? 53.395 8.361 -24.820 1.00 61.78 189 GLU A CA 1
ATOM 1487 C C . GLU A 1 189 ? 53.565 7.665 -26.191 1.00 61.78 189 GLU A C 1
ATOM 1489 O O . GLU A 1 189 ? 53.188 8.214 -27.221 1.00 61.78 189 GLU A O 1
ATOM 1494 N N . SER A 1 190 ? 54.120 6.449 -26.227 1.00 59.94 190 SER A N 1
ATOM 1495 C CA . SER A 1 190 ? 54.474 5.730 -27.456 1.00 59.94 190 SER A CA 1
ATOM 1496 C C . SER A 1 190 ? 53.369 4.840 -28.046 1.00 59.94 190 SER A C 1
ATOM 1498 O O . SER A 1 190 ? 53.568 4.314 -29.140 1.00 59.94 190 SER A O 1
ATOM 1500 N N . ASN A 1 191 ? 52.235 4.633 -27.370 1.00 63.00 191 ASN A N 1
ATOM 1501 C CA . ASN A 1 191 ? 51.184 3.733 -27.860 1.00 63.00 191 ASN A CA 1
ATOM 1502 C C . ASN A 1 191 ? 49.880 4.497 -28.094 1.00 63.00 191 ASN A C 1
ATOM 1504 O O . ASN A 1 191 ? 49.330 5.090 -27.169 1.00 63.00 191 ASN A O 1
ATOM 1508 N N . SER A 1 192 ? 49.364 4.452 -29.326 1.00 74.19 192 SER A N 1
ATOM 1509 C CA . SER A 1 192 ? 48.016 4.932 -29.639 1.00 74.19 192 SER A CA 1
ATOM 1510 C C . SER A 1 192 ? 47.009 4.218 -28.740 1.00 74.19 192 SER A C 1
ATOM 1512 O O . SER A 1 192 ? 46.945 2.985 -28.747 1.00 74.19 192 SER A O 1
ATOM 1514 N N . LEU A 1 193 ? 46.235 4.978 -27.970 1.00 74.50 193 LEU A N 1
ATOM 1515 C CA . LEU A 1 193 ? 45.200 4.406 -27.120 1.00 74.50 193 LEU A CA 1
ATOM 1516 C C . LEU A 1 193 ? 44.111 3.756 -27.986 1.00 74.50 193 LEU A C 1
ATOM 1518 O O . LEU A 1 193 ? 43.672 4.369 -28.963 1.00 74.50 193 LEU A O 1
ATOM 1522 N N . PRO A 1 194 ? 43.677 2.524 -27.668 1.00 77.50 194 PRO A N 1
ATOM 1523 C CA . PRO A 1 194 ? 42.578 1.901 -28.384 1.00 77.50 194 PRO A CA 1
ATOM 1524 C C . PRO A 1 194 ? 41.260 2.601 -28.039 1.00 77.50 194 PRO A C 1
ATOM 1526 O O . PRO A 1 194 ? 41.046 3.033 -26.907 1.00 77.50 194 PRO A O 1
ATOM 1529 N N . ASN A 1 195 ? 40.345 2.658 -29.006 1.00 81.94 195 ASN A N 1
ATOM 1530 C CA . ASN A 1 195 ? 38.959 3.013 -28.717 1.00 81.94 195 ASN A CA 1
ATOM 1531 C C . ASN A 1 195 ? 38.302 1.863 -27.942 1.00 81.94 195 ASN A C 1
ATOM 1533 O O . ASN A 1 195 ? 38.407 0.706 -28.353 1.00 81.94 195 ASN A O 1
ATOM 1537 N N . VAL A 1 196 ? 37.606 2.181 -26.851 1.00 82.06 196 VAL A N 1
ATOM 1538 C CA . VAL A 1 196 ? 36.841 1.211 -26.057 1.00 82.06 196 VAL A CA 1
ATOM 1539 C C . VAL A 1 196 ? 35.357 1.494 -26.250 1.00 82.06 196 VAL A C 1
ATOM 1541 O O . VAL A 1 196 ? 34.893 2.597 -25.978 1.00 82.06 196 VAL A O 1
ATOM 1544 N N . TYR A 1 197 ? 34.613 0.489 -26.708 1.00 84.00 197 TYR A N 1
ATOM 1545 C CA . TYR A 1 197 ? 33.160 0.548 -26.842 1.00 84.00 197 TYR A CA 1
ATOM 1546 C C . TYR A 1 197 ? 32.539 -0.353 -25.776 1.00 84.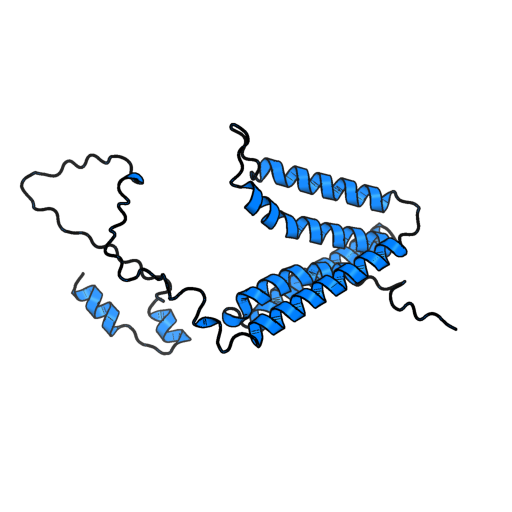00 197 TYR A C 1
ATOM 1548 O O . TYR A 1 197 ? 32.800 -1.554 -25.758 1.00 84.00 197 TYR A O 1
ATOM 1556 N N . TYR A 1 198 ? 31.725 0.218 -24.887 1.00 83.94 198 TYR A N 1
ATOM 1557 C CA . TYR A 1 198 ? 30.977 -0.542 -23.887 1.00 83.94 198 TYR A CA 1
ATOM 1558 C C . TYR A 1 198 ? 29.509 -0.615 -24.307 1.00 83.94 198 TYR A C 1
ATOM 1560 O O . TYR A 1 198 ? 28.804 0.390 -24.300 1.00 83.94 198 TYR A O 1
ATOM 1568 N N . ILE A 1 199 ? 29.068 -1.801 -24.730 1.00 85.25 199 ILE A N 1
ATOM 1569 C CA . ILE A 1 199 ? 27.713 -2.036 -25.239 1.00 85.25 199 ILE A CA 1
ATOM 1570 C C . ILE A 1 199 ? 26.917 -2.760 -24.155 1.00 85.25 199 ILE A C 1
ATOM 1572 O O . ILE A 1 199 ? 27.192 -3.920 -23.851 1.00 85.25 199 ILE A O 1
ATOM 1576 N N . ILE A 1 200 ? 25.923 -2.082 -23.583 1.00 85.12 200 ILE A N 1
ATOM 1577 C CA . ILE A 1 200 ? 24.999 -2.669 -22.609 1.00 85.12 200 ILE A CA 1
ATOM 1578 C C . ILE A 1 200 ? 23.692 -2.973 -23.332 1.00 85.12 200 ILE A C 1
ATOM 1580 O O . ILE A 1 200 ? 22.992 -2.065 -23.774 1.00 85.12 200 ILE A O 1
ATOM 1584 N N . LEU A 1 201 ? 23.376 -4.258 -23.466 1.00 87.56 201 LEU A N 1
ATOM 1585 C CA . LEU A 1 201 ? 22.126 -4.708 -24.067 1.00 87.56 201 LEU A CA 1
ATOM 1586 C C . LEU A 1 201 ? 21.092 -4.920 -22.963 1.00 87.56 201 LEU A C 1
ATOM 1588 O O . LEU A 1 201 ? 21.188 -5.887 -22.203 1.00 87.56 201 LEU A O 1
ATOM 1592 N N . ASP A 1 202 ? 20.112 -4.024 -22.872 1.00 83.94 202 ASP A N 1
ATOM 1593 C CA . ASP A 1 202 ? 19.013 -4.189 -21.923 1.00 83.94 202 ASP A CA 1
ATOM 1594 C C . ASP A 1 202 ? 18.113 -5.366 -22.335 1.00 83.94 202 ASP A C 1
ATOM 1596 O O . ASP A 1 202 ? 17.815 -5.570 -23.513 1.00 83.94 202 ASP A O 1
ATOM 1600 N N . GLY A 1 203 ? 17.724 -6.188 -21.362 1.00 86.12 203 GLY A N 1
ATOM 1601 C CA . GLY A 1 203 ? 16.853 -7.344 -21.578 1.00 86.12 203 GLY A CA 1
ATOM 1602 C C . GLY A 1 203 ? 17.418 -8.485 -22.440 1.00 86.12 203 GLY A C 1
ATOM 1603 O O . GLY A 1 203 ? 16.654 -9.390 -22.769 1.00 86.12 203 GLY A O 1
ATOM 1604 N N . TYR A 1 204 ? 18.710 -8.502 -22.802 1.00 90.25 204 TYR A N 1
ATOM 1605 C CA . TYR A 1 204 ? 19.297 -9.585 -23.610 1.00 90.25 204 TYR A CA 1
ATOM 1606 C C . TYR A 1 204 ? 19.425 -10.897 -22.804 1.00 90.25 204 TYR A C 1
ATOM 1608 O O . 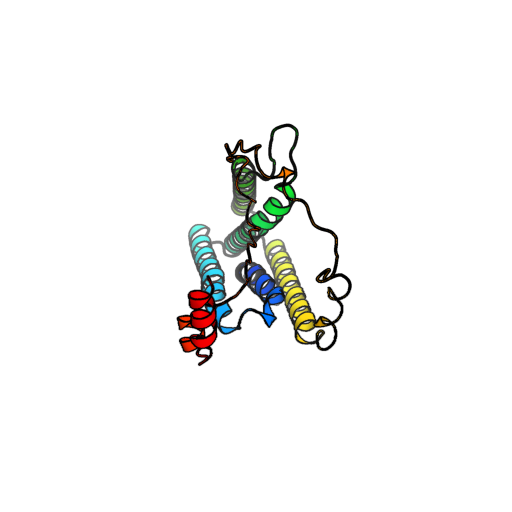TYR A 1 204 ? 20.251 -10.979 -21.886 1.00 90.25 204 TYR A O 1
ATOM 1616 N N . PRO A 1 205 ? 18.638 -11.951 -23.105 1.00 89.88 205 PRO A N 1
ATOM 1617 C CA . PRO A 1 205 ? 18.611 -13.150 -22.277 1.00 89.88 205 PRO A CA 1
ATOM 1618 C C . PRO A 1 205 ? 19.809 -14.061 -22.556 1.00 89.88 205 PRO A C 1
ATOM 1620 O O . PRO A 1 205 ? 20.305 -14.166 -23.676 1.00 89.88 205 PRO A O 1
ATOM 1623 N N . ARG A 1 206 ? 20.240 -14.802 -21.533 1.00 92.31 206 ARG A N 1
ATOM 1624 C CA . ARG A 1 206 ? 21.306 -15.801 -21.671 1.00 92.31 206 ARG A CA 1
ATOM 1625 C C . ARG A 1 206 ? 20.867 -16.951 -22.594 1.00 92.31 206 ARG A C 1
ATOM 1627 O O . ARG A 1 206 ? 19.692 -17.315 -22.631 1.00 92.31 206 ARG A O 1
ATOM 1634 N N . ASN A 1 207 ? 21.818 -17.557 -23.309 1.00 94.62 207 ASN A N 1
ATOM 1635 C CA . ASN A 1 207 ? 21.550 -18.603 -24.309 1.00 94.62 207 ASN A CA 1
ATOM 1636 C C . ASN A 1 207 ? 20.704 -19.783 -23.791 1.00 94.62 207 ASN A C 1
ATOM 1638 O O . ASN A 1 207 ? 19.868 -20.310 -24.520 1.00 94.62 207 ASN A O 1
ATOM 1642 N N . ASP A 1 208 ? 20.894 -20.206 -22.541 1.00 94.94 208 ASP A N 1
ATOM 1643 C CA . ASP A 1 208 ? 20.100 -21.269 -21.911 1.00 94.94 208 ASP A CA 1
ATOM 1644 C C . ASP A 1 208 ? 18.634 -20.859 -21.693 1.00 94.94 208 ASP A C 1
ATOM 1646 O O . ASP A 1 208 ? 17.738 -21.684 -21.870 1.00 94.94 208 ASP A O 1
ATOM 1650 N N . VAL A 1 209 ? 18.375 -19.591 -21.361 1.00 95.38 209 VAL A N 1
ATOM 1651 C CA . VAL A 1 209 ? 17.022 -19.034 -21.210 1.00 95.38 209 VAL A CA 1
ATOM 1652 C C . VAL A 1 209 ? 16.319 -18.982 -22.564 1.00 95.38 209 VAL A C 1
ATOM 1654 O O . VAL A 1 209 ? 15.191 -19.464 -22.672 1.00 95.38 209 VAL A O 1
ATOM 1657 N N . LEU A 1 210 ? 17.001 -18.474 -23.598 1.00 95.69 210 LEU A N 1
ATOM 1658 C CA . LEU A 1 210 ? 16.489 -18.437 -24.975 1.00 95.69 210 LEU A CA 1
ATOM 1659 C C . LEU A 1 210 ? 16.116 -19.842 -25.462 1.00 95.69 210 LEU A C 1
ATOM 1661 O O . LEU A 1 210 ? 15.011 -20.062 -25.960 1.00 95.69 210 LEU A O 1
ATOM 1665 N N . LYS A 1 211 ? 16.992 -20.822 -25.227 1.00 95.31 211 LYS A N 1
ATOM 1666 C CA . LYS A 1 211 ? 16.743 -22.209 -25.620 1.00 95.31 211 LYS A CA 1
ATOM 1667 C C . LYS A 1 211 ? 15.583 -22.833 -24.848 1.00 95.31 211 LYS A C 1
ATOM 1669 O O . LYS A 1 211 ? 14.761 -23.517 -25.444 1.00 95.31 211 LYS A O 1
ATOM 1674 N N . LYS A 1 212 ? 15.499 -22.601 -23.535 1.00 95.56 212 LYS A N 1
ATOM 1675 C CA . LYS A 1 212 ? 14.487 -23.214 -22.661 1.00 95.56 212 LYS A CA 1
ATOM 1676 C C . LYS A 1 212 ? 13.087 -22.627 -22.841 1.00 95.56 212 LYS A C 1
ATOM 1678 O O . LYS A 1 212 ? 12.115 -23.369 -22.759 1.00 95.56 212 LYS A O 1
ATOM 1683 N N . HIS A 1 213 ? 12.980 -21.311 -23.008 1.00 95.31 213 HIS A N 1
ATOM 1684 C CA . HIS A 1 213 ? 11.695 -20.606 -22.965 1.00 95.31 213 HIS A CA 1
ATOM 1685 C C . HIS A 1 213 ? 11.201 -20.149 -24.338 1.00 95.31 213 HIS A C 1
ATOM 1687 O O . HIS A 1 213 ? 9.996 -20.011 -24.518 1.00 95.31 213 HIS A O 1
ATOM 1693 N N . LEU A 1 214 ? 12.107 -19.945 -25.298 1.00 92.81 214 LEU A N 1
ATOM 1694 C CA . LEU A 1 214 ? 11.776 -19.474 -26.646 1.00 92.81 214 LEU A CA 1
ATOM 1695 C C . LEU A 1 214 ? 12.122 -20.496 -27.738 1.00 92.81 214 LEU A C 1
ATOM 1697 O O . LEU A 1 214 ? 11.886 -20.224 -28.910 1.00 92.81 214 LEU A O 1
ATOM 1701 N N . ASN A 1 215 ? 12.679 -21.661 -27.374 1.00 93.81 215 ASN A N 1
ATOM 1702 C CA . ASN A 1 215 ? 13.186 -22.670 -28.313 1.00 93.81 215 ASN A CA 1
ATOM 1703 C C . ASN A 1 215 ? 14.153 -22.089 -29.362 1.00 93.81 215 ASN A C 1
ATOM 1705 O O . ASN A 1 215 ? 14.229 -22.581 -30.487 1.00 93.81 215 ASN A O 1
ATOM 1709 N N . PHE A 1 216 ? 14.898 -21.046 -28.990 1.00 96.12 216 PHE A N 1
ATOM 1710 C CA . PHE A 1 216 ? 15.824 -20.353 -29.878 1.00 96.12 216 PHE A CA 1
ATOM 1711 C C . PHE A 1 216 ? 17.274 -20.692 -29.521 1.00 96.12 216 PHE A C 1
ATOM 1713 O O . PHE A 1 216 ? 17.687 -20.546 -28.367 1.00 96.12 216 PHE A O 1
ATOM 1720 N N . ASP A 1 217 ? 18.051 -21.146 -30.507 1.00 95.31 217 ASP A N 1
ATOM 1721 C CA . ASP A 1 217 ? 19.478 -21.425 -30.347 1.00 95.31 217 ASP A CA 1
ATOM 1722 C C . ASP A 1 217 ? 20.311 -20.228 -30.812 1.00 95.31 217 ASP A C 1
ATOM 1724 O O . ASP A 1 217 ? 20.477 -19.979 -32.001 1.00 95.31 217 ASP A O 1
ATOM 1728 N N . ASN A 1 218 ? 20.847 -19.492 -29.842 1.00 95.81 218 ASN A N 1
ATOM 1729 C CA . ASN A 1 218 ? 21.652 -18.296 -30.067 1.00 95.81 218 ASN A CA 1
ATOM 1730 C C . ASN A 1 218 ? 23.169 -18.581 -30.126 1.00 95.81 218 ASN A C 1
ATOM 1732 O O . ASN A 1 218 ? 23.995 -17.665 -30.069 1.00 95.81 218 ASN A O 1
ATOM 1736 N N . SER A 1 219 ? 23.565 -19.858 -30.185 1.00 95.12 219 SER A N 1
ATOM 1737 C CA . SER A 1 219 ? 24.978 -20.250 -30.152 1.00 95.12 219 SER A CA 1
ATOM 1738 C C . SER A 1 219 ? 25.776 -19.672 -31.317 1.00 95.12 219 SER A C 1
ATOM 1740 O O . SER A 1 219 ? 26.903 -19.238 -31.093 1.00 95.12 219 SER A O 1
ATOM 1742 N N . GLU A 1 220 ? 25.193 -19.583 -32.516 1.00 95.62 220 GLU A N 1
ATOM 1743 C CA . GLU A 1 220 ? 25.836 -18.999 -33.700 1.00 95.62 220 GLU A CA 1
ATOM 1744 C C . GLU A 1 220 ? 26.342 -17.576 -33.429 1.00 95.62 220 GLU A C 1
ATOM 1746 O O . GLU A 1 220 ? 27.531 -17.297 -33.593 1.00 95.62 220 GLU A O 1
ATOM 1751 N N . PHE A 1 221 ? 25.470 -16.703 -32.922 1.00 94.19 221 PHE A N 1
ATOM 1752 C CA . PHE A 1 221 ? 25.811 -15.314 -32.632 1.00 94.19 221 PHE A CA 1
ATOM 1753 C C . PHE A 1 221 ? 26.843 -15.191 -31.505 1.00 94.19 221 PHE A C 1
ATOM 1755 O O . PHE A 1 221 ? 27.836 -14.479 -31.639 1.00 94.19 221 PHE A O 1
ATOM 1762 N N . THR A 1 222 ? 26.679 -15.931 -30.405 1.00 94.12 222 THR A N 1
ATOM 1763 C CA . THR A 1 222 ? 27.663 -15.872 -29.308 1.00 94.12 222 THR A CA 1
ATOM 1764 C C . THR A 1 222 ? 29.022 -16.462 -29.683 1.00 94.12 222 THR A C 1
ATOM 1766 O O . THR A 1 222 ? 30.049 -15.962 -29.233 1.00 94.12 222 THR A O 1
ATOM 1769 N N . ASN A 1 223 ? 29.056 -17.486 -30.541 1.00 95.56 223 ASN A N 1
ATOM 1770 C CA . ASN A 1 223 ? 30.302 -18.035 -31.069 1.00 95.56 223 ASN A CA 1
ATOM 1771 C C . ASN A 1 223 ? 30.986 -17.034 -32.000 1.00 95.56 223 ASN A C 1
ATOM 1773 O O . ASN A 1 223 ? 32.203 -16.885 -31.932 1.00 95.56 223 ASN A O 1
ATOM 1777 N N . PHE A 1 224 ? 30.213 -16.321 -32.822 1.00 96.00 224 PHE A N 1
ATOM 1778 C CA . PHE A 1 224 ? 30.719 -15.229 -33.647 1.00 96.00 224 PHE A CA 1
ATOM 1779 C C . PHE A 1 224 ? 31.372 -14.126 -32.802 1.00 96.00 224 PHE A C 1
ATOM 1781 O O . PHE A 1 224 ? 32.471 -13.688 -33.139 1.00 96.00 224 PHE A O 1
ATOM 1788 N N . LEU A 1 225 ? 30.750 -13.720 -31.688 1.00 92.38 225 LEU A N 1
ATOM 1789 C CA . LEU A 1 225 ? 31.330 -12.731 -30.770 1.00 92.38 225 LEU A CA 1
ATOM 1790 C C . LEU A 1 225 ? 32.609 -13.254 -30.100 1.00 92.38 225 LEU A C 1
ATOM 1792 O O . LEU A 1 225 ? 33.646 -12.612 -30.205 1.00 92.38 225 LEU A O 1
ATOM 1796 N N . ASN A 1 226 ? 32.588 -14.462 -29.525 1.00 92.31 226 ASN A N 1
ATOM 1797 C CA . ASN A 1 226 ? 33.772 -15.069 -28.893 1.00 92.31 226 ASN A CA 1
ATOM 1798 C C . ASN A 1 226 ? 34.968 -15.209 -29.850 1.00 92.31 226 ASN A C 1
ATOM 1800 O O . ASN A 1 226 ? 36.117 -15.157 -29.421 1.00 92.31 226 ASN A O 1
ATOM 1804 N N . GLN A 1 227 ? 34.713 -15.415 -31.146 1.00 95.62 227 GLN A N 1
ATOM 1805 C CA . GLN A 1 227 ? 35.764 -15.479 -32.164 1.00 95.62 227 GLN A CA 1
ATOM 1806 C C . GLN A 1 227 ? 36.354 -14.106 -32.510 1.00 95.62 227 GLN A C 1
ATOM 1808 O O . GLN A 1 227 ? 37.470 -14.049 -33.024 1.00 95.62 227 GLN A O 1
ATOM 1813 N N . ARG A 1 228 ? 35.613 -13.016 -32.280 1.00 88.69 228 ARG A N 1
ATOM 1814 C CA . ARG A 1 228 ? 36.005 -11.650 -32.655 1.00 88.69 228 ARG A CA 1
ATOM 1815 C C . ARG A 1 228 ? 36.464 -10.776 -31.487 1.00 88.69 228 ARG A C 1
ATOM 1817 O O . ARG A 1 228 ? 37.161 -9.800 -31.759 1.00 88.69 228 ARG A O 1
ATOM 1824 N N . GLY A 1 229 ? 36.151 -11.152 -30.246 1.00 65.19 229 GLY A N 1
ATOM 1825 C CA . GLY A 1 229 ? 36.520 -10.422 -29.029 1.00 65.19 229 GLY A CA 1
ATOM 1826 C C . GLY A 1 229 ? 35.306 -9.897 -28.287 1.00 65.19 229 GLY A C 1
ATOM 1827 O O . GLY A 1 229 ? 34.523 -9.151 -28.914 1.00 65.19 229 GLY A O 1
#

Radius of gyration: 27.35 Å; chains: 1; bounding box: 96×46×57 Å

Sequence (229 aa):
MSSIQPFQSSFLHPLLFAFFPIIAVYSVNIGLIQLEQFILPTLLIVGSALLFFLCLKYILKNGKKAALIVSLAFIIFFSFGHVYNMLNQVSIGDTDLGSNSILLPIFAILFGIGSFLIIKTKRTLDNATSTVNIISVVFIFVIIITIGIETFGCDECLIQQNITNIDFFSDERVDFSSYFEDHSFSISESNSLPNVYYIILDGYPRNDVLKKHLNFDNSEFTNFLNQRG